Protein AF-A0A8K0E613-F1 (afdb_monomer_lite)

Radius of gyration: 18.27 Å; chains: 1; bounding box: 40×70×40 Å

Sequence (249 aa):
MKLLTDSGNPHALKAVVAANIAGAELQIQEVDRTSCSGKALFSANAACRYLLGNKDSDDFQVDEWLEWESSQLQPFLAPYLLTCVGQGKKDSALFAAVFPLLEHLDKAVKDRQYIVGVCLCLKQNSVTSADIVVWSALFPLYGDSSKLAADEWLRYSGIVDWFQNLSTQAAFKSAIATVTKGKGVSACKVQVLCKPDWFFLFHKDFCIFTDPGQFSQLSQHSVSLSCQSCHVVLVILFHSCQEPIPLFS

Foldseek 3Di:
DEKFFAFLQLLLQLQQLLLLLLVHDYHYDYDPWDDDDDDKDQFSLVNSCLSNPLVAAPDVVLVVLSCCCVVQQLLLLLVQLLACLQVVHGDVVSVVSNVVVLVVQLVQQPVALENVQARPSVRHGDHHSSLRSNLSSCQLVVQPCVSDPPVVCVVRVSCVNNSVSVCVDPSSVVSQCVRNVPVGSNRNNVVSNVDPDSVPSGGIRIMDDDDPVSCPVVPPDDDFDDDPVDPDGPPPDPDPPDDDDDDDD

InterPro domains:
  IPR010987 Glutathione S-transferase, C-terminal-like [PS50405] (55-200)
  IPR036282 Glutathione S-transferase, C-terminal domain superfamily [SSF47616] (40-176)

pLDDT: mean 77.0, std 22.83, range [23.44, 98.0]

Organism: Branchiostoma lanceolatum (NCBI:txid7740)

Secondary structure (DSSP, 8-state):
-EEEE-TT-HHHHHHHHHHHHHT---EEEE-SS----SSEE--HHHHHHHHHGGGS---HHHHHHHHHIIIIIHHHHHHHHIIIIIS----HHHHHHHHHHHHHHHHHHTT-SSSS-EETTTTEE---HHHHHHHHHHHHHHS-TTSS-HHHHHTTHHHHHHHHHHHHSHHHHHHHHHHHTT-TTHHHHHHHHT---TTSTTTSSEEEE--TTTGGGGGG-----B-TTS--B--------PPPPP---

Structure (mmCIF, N/CA/C/O backbone):
data_AF-A0A8K0E613-F1
#
_entry.id   AF-A0A8K0E613-F1
#
loop_
_atom_site.group_PDB
_atom_site.id
_atom_site.type_symbol
_atom_site.label_atom_id
_atom_site.label_alt_id
_atom_site.label_comp_id
_atom_site.label_asym_id
_atom_site.label_entity_id
_atom_site.label_seq_id
_atom_site.pdbx_PDB_ins_code
_atom_site.Cartn_x
_atom_site.Cartn_y
_atom_site.Cartn_z
_atom_site.occupancy
_atom_site.B_iso_or_equiv
_atom_site.auth_seq_id
_atom_site.auth_comp_id
_atom_site.auth_asym_id
_atom_site.auth_atom_id
_atom_site.pdbx_PDB_model_num
ATOM 1 N N . MET A 1 1 ? -4.931 -17.060 13.478 1.00 88.12 1 MET A N 1
ATOM 2 C CA . MET A 1 1 ? -5.139 -17.319 12.025 1.00 88.12 1 MET A CA 1
ATOM 3 C C . MET A 1 1 ? -3.808 -17.648 11.372 1.00 88.12 1 MET A C 1
ATOM 5 O O . MET A 1 1 ? -2.778 -17.337 11.964 1.00 88.12 1 MET A O 1
ATOM 9 N N . LYS A 1 2 ? -3.804 -18.255 10.178 1.00 90.19 2 LYS A N 1
ATOM 10 C CA . LYS A 1 2 ? -2.564 -18.592 9.459 1.00 90.19 2 LYS A CA 1
ATOM 11 C C . LYS A 1 2 ? -2.555 -17.990 8.059 1.00 90.19 2 LYS A C 1
ATOM 13 O O . LYS A 1 2 ? -3.493 -18.236 7.307 1.00 90.19 2 LYS A O 1
ATOM 18 N N . LEU A 1 3 ? -1.509 -17.239 7.726 1.00 89.81 3 LEU A N 1
ATOM 19 C CA . LEU A 1 3 ? -1.237 -16.712 6.392 1.00 89.81 3 LEU A CA 1
ATOM 20 C C . LEU A 1 3 ? -0.198 -17.597 5.704 1.00 89.81 3 LEU A C 1
ATOM 22 O O . LEU A 1 3 ? 0.928 -17.716 6.186 1.00 89.81 3 LEU A O 1
ATOM 26 N N . LEU A 1 4 ? -0.572 -18.187 4.572 1.00 89.31 4 LEU A N 1
ATOM 27 C CA . LEU A 1 4 ? 0.371 -18.784 3.637 1.00 89.31 4 LEU A CA 1
ATOM 28 C C . LEU A 1 4 ? 0.754 -17.738 2.595 1.00 89.31 4 LEU A C 1
ATOM 30 O O . LEU A 1 4 ? -0.122 -17.188 1.925 1.00 89.31 4 LEU A O 1
ATOM 34 N N . THR A 1 5 ? 2.048 -17.466 2.476 1.00 87.44 5 THR A N 1
ATOM 35 C CA . THR A 1 5 ? 2.586 -16.523 1.494 1.00 87.44 5 THR A CA 1
ATOM 36 C C . THR A 1 5 ? 3.981 -16.941 1.078 1.00 87.44 5 THR A C 1
ATOM 38 O O . THR A 1 5 ? 4.699 -17.585 1.829 1.00 87.44 5 THR A O 1
ATOM 41 N N . ASP A 1 6 ? 4.405 -16.544 -0.101 1.00 84.06 6 ASP A N 1
ATOM 42 C CA . ASP A 1 6 ? 5.799 -16.580 -0.509 1.00 84.06 6 ASP A CA 1
ATOM 43 C C . ASP A 1 6 ? 6.598 -15.412 0.106 1.00 84.06 6 ASP A C 1
ATOM 45 O O . ASP A 1 6 ? 6.062 -14.350 0.448 1.00 84.06 6 ASP A O 1
ATOM 49 N N . SER A 1 7 ? 7.908 -15.619 0.279 1.00 84.19 7 SER A N 1
ATOM 50 C CA . SER A 1 7 ? 8.809 -14.616 0.861 1.00 84.19 7 SER A CA 1
ATOM 51 C C . SER A 1 7 ? 8.832 -13.347 0.004 1.00 84.19 7 SER A C 1
ATOM 53 O O . SER A 1 7 ? 9.072 -13.411 -1.204 1.00 84.19 7 SER A O 1
ATOM 55 N N . GLY A 1 8 ? 8.677 -12.181 0.639 1.00 82.94 8 GLY A N 1
ATOM 56 C CA . GLY A 1 8 ? 8.766 -10.874 -0.022 1.00 82.94 8 GLY A CA 1
ATOM 57 C C . GLY A 1 8 ? 7.525 -10.453 -0.815 1.00 82.94 8 GLY A C 1
ATOM 58 O O . GLY A 1 8 ? 7.595 -9.471 -1.555 1.00 82.94 8 GLY A O 1
ATOM 59 N N . ASN A 1 9 ? 6.402 -11.161 -0.681 1.00 87.88 9 ASN A N 1
ATOM 60 C CA . ASN A 1 9 ? 5.160 -10.828 -1.375 1.00 87.88 9 ASN A CA 1
ATOM 61 C C .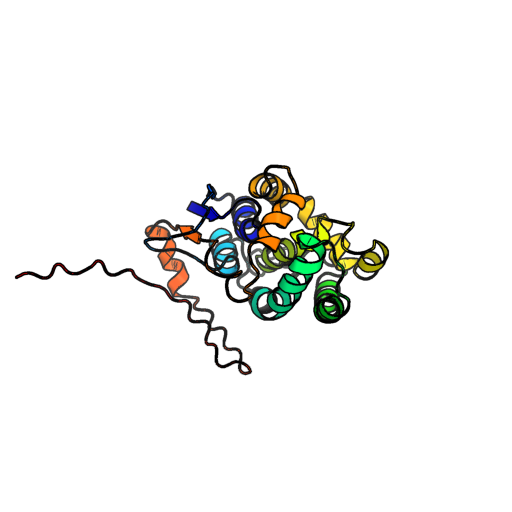 ASN A 1 9 ? 4.531 -9.538 -0.832 1.00 87.88 9 ASN A C 1
ATOM 63 O O . ASN A 1 9 ? 4.097 -9.511 0.323 1.00 87.88 9 ASN A O 1
ATOM 67 N N . PRO A 1 10 ? 4.416 -8.471 -1.640 1.00 87.50 10 PRO A N 1
ATOM 68 C CA . PRO A 1 10 ? 3.833 -7.218 -1.173 1.00 87.50 10 PRO A CA 1
ATOM 69 C C . PRO A 1 10 ? 2.345 -7.343 -0.816 1.00 87.50 10 PRO A C 1
ATOM 71 O O . PRO A 1 10 ? 1.866 -6.603 0.036 1.00 87.50 10 PRO A O 1
ATOM 74 N N . HIS A 1 11 ? 1.607 -8.310 -1.370 1.00 90.19 11 HIS A N 1
ATOM 75 C CA . HIS A 1 11 ? 0.210 -8.538 -0.990 1.00 90.19 11 HIS A CA 1
ATOM 76 C C . HIS A 1 11 ? 0.068 -9.092 0.433 1.00 90.19 11 HIS A C 1
ATOM 78 O O . HIS A 1 11 ? -0.954 -8.849 1.075 1.00 90.19 11 HIS A O 1
ATOM 84 N N . ALA A 1 12 ? 1.099 -9.753 0.972 1.00 93.56 12 ALA A N 1
ATOM 85 C CA . ALA A 1 12 ? 1.114 -10.175 2.371 1.00 93.56 12 ALA A CA 1
ATOM 86 C C . ALA A 1 12 ? 1.073 -8.979 3.334 1.00 93.56 12 ALA A C 1
ATOM 88 O O . ALA A 1 12 ? 0.516 -9.103 4.425 1.00 93.56 12 ALA A O 1
ATOM 89 N N . LEU A 1 13 ? 1.582 -7.804 2.927 1.00 95.19 13 LEU A N 1
ATOM 90 C CA . LEU A 1 13 ? 1.491 -6.582 3.733 1.00 95.19 13 LEU A CA 1
ATOM 91 C C . LEU A 1 13 ? 0.035 -6.236 4.052 1.00 95.19 13 LEU A C 1
ATOM 93 O O . LEU A 1 13 ? -0.241 -5.851 5.183 1.00 95.19 13 LEU A O 1
ATOM 97 N N . LYS A 1 14 ? -0.901 -6.473 3.120 1.00 96.56 14 LYS A N 1
ATOM 98 C CA . LYS A 1 14 ? -2.331 -6.199 3.330 1.00 96.56 14 LYS A CA 1
ATOM 99 C C . LYS A 1 14 ? -2.854 -6.925 4.571 1.00 96.56 14 LYS A C 1
ATOM 101 O O . LYS A 1 14 ? -3.457 -6.322 5.453 1.00 96.56 14 LYS A O 1
ATOM 106 N N . ALA A 1 15 ? -2.547 -8.216 4.678 1.00 95.62 15 ALA A N 1
ATOM 107 C CA . ALA A 1 15 ? -2.949 -9.032 5.815 1.00 95.62 15 ALA A CA 1
ATOM 108 C C . ALA A 1 15 ? -2.175 -8.710 7.092 1.00 95.62 15 ALA A C 1
ATOM 110 O O . ALA A 1 15 ? -2.766 -8.584 8.159 1.00 95.62 15 ALA A O 1
ATOM 111 N N . VAL A 1 16 ? -0.851 -8.578 7.008 1.00 96.88 16 VAL A N 1
ATOM 112 C CA . VAL A 1 16 ? -0.023 -8.386 8.206 1.00 96.88 16 VAL A CA 1
ATOM 113 C C . VAL A 1 16 ? -0.280 -7.016 8.840 1.00 96.88 16 VAL A C 1
ATOM 115 O O . VAL A 1 16 ? -0.387 -6.923 10.060 1.00 96.88 16 VAL A O 1
ATOM 118 N N . VAL A 1 17 ? -0.461 -5.959 8.039 1.00 98.00 17 VAL A N 1
ATOM 119 C CA . VAL A 1 17 ? -0.853 -4.633 8.545 1.00 98.00 17 VAL A CA 1
ATOM 120 C C . VAL A 1 17 ? -2.234 -4.691 9.198 1.00 98.00 17 VAL A C 1
ATOM 122 O O . VAL A 1 17 ? -2.383 -4.227 10.329 1.00 98.00 17 VAL A O 1
ATOM 125 N N . ALA A 1 18 ? -3.220 -5.300 8.531 1.00 96.94 18 ALA A N 1
ATOM 126 C CA . ALA A 1 18 ? -4.568 -5.454 9.074 1.00 96.94 18 ALA A CA 1
ATOM 127 C C . ALA A 1 18 ? -4.569 -6.212 10.409 1.00 96.94 18 ALA A C 1
ATOM 129 O O . ALA A 1 18 ? -5.162 -5.744 11.378 1.00 96.94 18 ALA A O 1
ATOM 130 N N . ALA A 1 19 ? -3.843 -7.331 10.498 1.00 96.31 19 ALA A N 1
ATOM 131 C CA . ALA A 1 19 ? -3.703 -8.101 11.731 1.00 96.31 19 ALA A CA 1
ATOM 132 C C . ALA A 1 19 ? -3.049 -7.281 12.854 1.00 96.31 19 ALA A C 1
ATOM 134 O O . ALA A 1 19 ? -3.543 -7.288 13.982 1.00 96.31 19 ALA A O 1
ATOM 135 N N . ASN A 1 20 ? -1.999 -6.513 12.544 1.00 96.94 20 ASN A N 1
ATOM 136 C CA . ASN A 1 20 ? -1.332 -5.643 13.515 1.00 96.94 20 ASN A CA 1
ATOM 137 C C . ASN A 1 20 ? -2.272 -4.555 14.062 1.00 96.94 20 ASN A C 1
ATOM 139 O O . ASN A 1 20 ? -2.293 -4.319 15.268 1.00 96.94 20 ASN A O 1
ATOM 143 N N . ILE A 1 21 ? -3.074 -3.913 13.207 1.00 95.25 21 ILE A N 1
ATOM 144 C CA . ILE A 1 21 ? -4.085 -2.919 13.623 1.00 95.25 21 ILE A CA 1
ATOM 145 C C . ILE A 1 21 ? -5.203 -3.592 14.434 1.00 95.25 21 ILE A C 1
ATOM 147 O O . ILE A 1 21 ? -5.686 -3.072 15.449 1.00 95.25 21 ILE A O 1
ATOM 151 N N . ALA A 1 22 ? -5.602 -4.790 14.015 1.00 93.81 22 ALA A N 1
ATOM 152 C CA . ALA A 1 22 ? -6.612 -5.577 14.696 1.00 93.81 22 ALA A CA 1
ATOM 153 C C . ALA A 1 22 ? -6.148 -6.108 16.057 1.00 93.81 22 ALA A C 1
ATOM 155 O O . ALA A 1 22 ? -6.996 -6.358 16.915 1.00 93.81 22 ALA A O 1
ATOM 156 N N . GLY A 1 23 ? -4.838 -6.198 16.299 1.00 93.44 23 GLY A N 1
ATOM 157 C CA . GLY A 1 23 ? -4.289 -6.942 17.433 1.00 93.44 23 GLY A CA 1
ATOM 158 C C . GLY A 1 23 ? -4.557 -8.444 17.304 1.00 93.44 23 GLY A C 1
ATOM 159 O O . GLY A 1 23 ? -4.655 -9.140 18.310 1.00 93.44 23 GLY A O 1
ATOM 160 N N . ALA A 1 24 ? -4.741 -8.931 16.075 1.00 91.38 24 ALA A N 1
ATOM 161 C CA . ALA A 1 24 ? -5.046 -10.321 15.787 1.00 91.38 24 ALA A CA 1
ATOM 162 C C . ALA A 1 24 ? -3.757 -11.138 15.642 1.00 91.38 24 ALA A C 1
ATOM 164 O O . ALA A 1 24 ? -2.813 -10.719 14.973 1.00 91.38 24 ALA A O 1
ATOM 165 N N . GLU A 1 25 ? -3.731 -12.341 16.217 1.00 91.06 25 GLU A N 1
ATOM 166 C CA . GLU A 1 25 ? -2.603 -13.255 16.043 1.00 91.06 25 GLU A CA 1
ATOM 167 C C . GLU A 1 25 ? -2.630 -13.885 14.639 1.00 91.06 25 GLU A C 1
ATOM 169 O O . GLU A 1 25 ? -3.539 -14.655 14.282 1.00 91.06 25 GLU A O 1
ATOM 174 N N . LEU A 1 26 ? -1.614 -13.560 13.836 1.00 92.50 26 LEU A N 1
ATOM 175 C CA . LEU A 1 26 ? -1.432 -14.073 12.482 1.00 92.50 26 LEU A CA 1
ATOM 176 C C . LEU A 1 26 ? -0.099 -14.818 12.365 1.00 92.50 26 LEU A C 1
ATOM 178 O O . LEU A 1 26 ? 0.972 -14.217 12.358 1.00 92.50 26 LEU A O 1
ATOM 182 N N . GLN A 1 27 ? -0.174 -16.140 12.236 1.00 91.69 27 GLN A N 1
ATOM 183 C CA . GLN A 1 27 ? 0.987 -16.994 12.002 1.00 91.69 27 GLN A CA 1
ATOM 184 C C . GLN A 1 27 ? 1.318 -16.995 10.512 1.00 91.69 27 GLN A C 1
ATOM 186 O O . GLN A 1 27 ? 0.482 -17.377 9.694 1.00 91.69 27 GLN A O 1
ATOM 191 N N . ILE A 1 28 ? 2.529 -16.586 10.149 1.00 90.56 28 ILE A N 1
ATOM 192 C CA . ILE A 1 28 ? 2.970 -16.543 8.753 1.00 90.56 28 ILE A CA 1
ATOM 193 C C . ILE A 1 28 ? 3.771 -17.805 8.460 1.00 90.56 28 ILE A C 1
ATOM 195 O O . ILE A 1 28 ? 4.766 -18.086 9.127 1.00 90.56 28 ILE A O 1
ATOM 199 N N . GLN A 1 29 ? 3.338 -18.565 7.460 1.00 89.06 29 GLN A N 1
ATOM 200 C CA . GLN A 1 29 ? 4.082 -19.699 6.934 1.00 89.06 29 GLN A CA 1
ATOM 201 C C . GLN A 1 29 ? 4.492 -19.405 5.498 1.00 89.06 29 GLN A C 1
ATOM 203 O O . GLN A 1 29 ? 3.649 -19.164 4.634 1.00 89.06 29 GLN A O 1
ATOM 208 N N . GLU A 1 30 ? 5.796 -19.494 5.254 1.00 85.19 30 GLU A N 1
ATOM 209 C CA . GLU A 1 30 ? 6.323 -19.384 3.906 1.00 85.19 30 GLU A CA 1
ATOM 210 C C . GLU A 1 30 ? 6.123 -20.669 3.116 1.00 85.19 30 GLU A C 1
ATOM 212 O O . GLU A 1 30 ? 6.420 -21.762 3.608 1.00 85.19 30 GLU A O 1
ATOM 217 N N . VAL A 1 31 ? 5.609 -20.532 1.897 1.00 82.75 31 VAL A N 1
ATOM 218 C CA . VAL A 1 31 ? 5.393 -21.650 0.978 1.00 82.75 31 VAL A CA 1
ATOM 219 C C . VAL A 1 31 ? 5.774 -21.249 -0.446 1.00 82.75 31 VAL A C 1
ATOM 221 O O . VAL A 1 31 ? 5.518 -20.124 -0.861 1.00 82.75 31 VAL A O 1
ATOM 224 N N . ASP A 1 32 ? 6.355 -22.183 -1.205 1.00 69.06 32 ASP A N 1
ATOM 225 C CA . ASP A 1 32 ? 6.708 -21.965 -2.620 1.00 69.06 32 ASP A CA 1
ATOM 226 C C . ASP A 1 32 ? 5.487 -22.017 -3.550 1.00 69.06 32 ASP A C 1
ATOM 228 O O . ASP A 1 32 ? 5.484 -21.427 -4.627 1.00 69.06 32 ASP A O 1
ATOM 232 N N . ARG A 1 33 ? 4.449 -22.760 -3.151 1.00 64.56 33 ARG A N 1
ATOM 233 C CA . ARG A 1 33 ? 3.141 -22.815 -3.813 1.00 64.56 33 ARG A CA 1
ATOM 234 C C . ARG A 1 33 ? 2.078 -22.950 -2.743 1.00 64.56 33 ARG A C 1
ATOM 236 O O . ARG A 1 33 ? 2.148 -23.884 -1.938 1.00 64.56 33 ARG A O 1
ATOM 243 N N . THR A 1 34 ? 1.086 -22.061 -2.725 1.00 61.03 34 THR 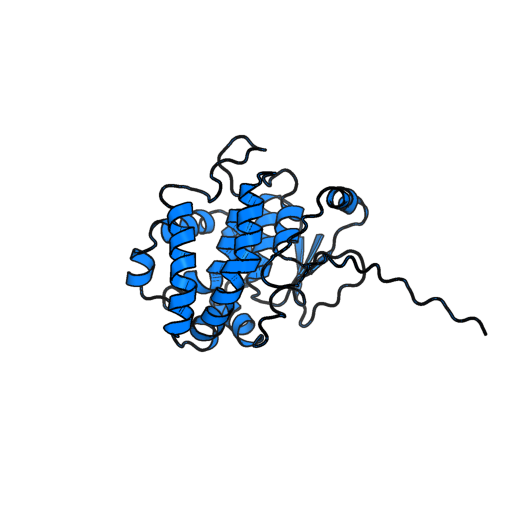A N 1
ATOM 244 C CA . THR A 1 34 ? -0.032 -22.264 -1.801 1.00 61.03 34 THR A CA 1
ATOM 245 C C . THR A 1 34 ? -0.955 -23.340 -2.372 1.00 61.03 34 THR A C 1
ATOM 247 O O . THR A 1 34 ? -1.444 -23.258 -3.497 1.00 61.03 34 THR A O 1
ATOM 250 N N . SER A 1 35 ? -1.163 -24.400 -1.598 1.00 62.16 35 SER A N 1
ATOM 251 C CA . SER A 1 35 ? -2.296 -25.300 -1.783 1.00 62.16 35 SER A CA 1
ATOM 252 C C . SER A 1 35 ? -3.084 -25.243 -0.488 1.00 62.16 35 SER A C 1
ATOM 254 O O . SER A 1 35 ? -2.547 -25.545 0.578 1.00 62.16 35 SER A O 1
ATOM 256 N N . CYS A 1 36 ? -4.315 -24.748 -0.566 1.00 57.81 36 CYS A N 1
ATOM 257 C CA . CYS A 1 36 ? -5.173 -24.609 0.598 1.00 57.81 36 CYS A CA 1
ATOM 258 C C . CYS A 1 36 ? -6.274 -25.658 0.543 1.00 57.81 36 CYS A C 1
ATOM 260 O O . CYS A 1 36 ? -7.061 -25.684 -0.399 1.00 57.81 36 CYS A O 1
ATOM 262 N N . SER A 1 37 ? -6.322 -26.524 1.554 1.00 61.72 37 SER A N 1
ATOM 263 C CA . SER A 1 37 ? -7.430 -27.444 1.795 1.00 61.72 37 SER A CA 1
ATOM 264 C C . SER A 1 37 ? -8.321 -26.883 2.908 1.00 61.72 37 SER A C 1
ATOM 266 O O . SER A 1 37 ? -7.850 -26.614 4.008 1.00 61.72 37 SER A O 1
ATOM 268 N N . GLY A 1 38 ? -9.613 -26.678 2.636 1.00 67.62 38 GLY A N 1
ATOM 269 C CA . GLY A 1 38 ? -10.585 -26.160 3.612 1.00 67.62 38 GLY A CA 1
ATOM 270 C C . GLY A 1 38 ? -11.046 -24.721 3.346 1.00 67.62 38 GLY A C 1
ATOM 271 O O . GLY A 1 38 ? -10.942 -24.220 2.228 1.00 67.62 38 GLY A O 1
ATOM 272 N N . LYS A 1 39 ? -11.607 -24.058 4.370 1.00 75.12 39 LYS A N 1
ATOM 273 C CA . LYS A 1 39 ? -12.111 -22.677 4.260 1.00 75.12 39 LYS A CA 1
ATOM 274 C C . LYS A 1 39 ? -10.950 -21.683 4.259 1.00 75.12 39 LYS A C 1
ATOM 276 O O . LYS A 1 39 ? -10.328 -21.438 5.295 1.00 75.12 39 LYS A O 1
ATOM 281 N N . ALA A 1 40 ? -10.695 -21.100 3.096 1.00 77.81 40 ALA A N 1
ATOM 282 C CA . ALA A 1 40 ? -9.592 -20.183 2.862 1.00 77.81 40 ALA A CA 1
ATOM 283 C C . ALA A 1 40 ? -10.054 -18.902 2.158 1.00 77.81 40 ALA A C 1
ATOM 285 O O . ALA A 1 40 ? -10.952 -18.933 1.315 1.00 77.81 40 ALA A O 1
ATOM 286 N N . LEU A 1 41 ? -9.406 -17.783 2.486 1.00 80.75 41 LEU A N 1
ATOM 287 C CA . LEU A 1 41 ? -9.520 -16.525 1.747 1.00 80.75 41 LEU A CA 1
ATOM 288 C C . LEU A 1 41 ? -8.316 -16.371 0.819 1.00 80.75 41 LEU A C 1
ATOM 290 O O . LEU A 1 41 ? -7.190 -16.293 1.302 1.00 80.75 41 LEU A O 1
ATOM 294 N N . PHE A 1 42 ? -8.566 -16.289 -0.489 1.00 83.44 42 PHE A N 1
ATOM 295 C CA . PHE A 1 42 ? -7.525 -16.150 -1.519 1.00 83.44 42 PHE A CA 1
ATOM 296 C C . PHE A 1 42 ? -7.316 -14.705 -1.987 1.00 83.44 42 PHE A C 1
ATOM 298 O O . PHE A 1 42 ? -6.279 -14.376 -2.552 1.00 83.44 42 PHE A O 1
ATOM 305 N N . SER A 1 43 ? -8.286 -13.823 -1.729 1.00 87.69 43 SER A N 1
ATOM 306 C CA . SER A 1 43 ? -8.155 -12.396 -2.020 1.00 87.69 43 SER A CA 1
ATOM 307 C C . SER A 1 43 ? -7.480 -11.684 -0.853 1.00 87.69 43 SER A C 1
ATOM 309 O O . SER A 1 43 ? -7.990 -11.690 0.270 1.00 87.69 43 SER A O 1
ATOM 311 N N . ALA A 1 44 ? -6.356 -11.021 -1.128 1.00 90.94 44 ALA A N 1
ATOM 312 C CA . ALA A 1 44 ? -5.650 -10.219 -0.133 1.00 90.94 44 ALA A CA 1
ATOM 313 C C . ALA A 1 44 ? -6.481 -9.018 0.361 1.00 90.94 44 ALA A C 1
ATOM 315 O O . ALA A 1 44 ? -6.367 -8.642 1.527 1.00 90.94 44 ALA A O 1
ATOM 316 N N . ASN A 1 45 ? -7.365 -8.462 -0.480 1.00 93.44 45 ASN A N 1
ATOM 317 C CA . ASN A 1 45 ? -8.285 -7.388 -0.080 1.00 93.44 45 ASN A CA 1
ATOM 318 C C . ASN A 1 45 ? -9.367 -7.929 0.865 1.00 93.44 45 ASN A C 1
ATOM 320 O O . ASN A 1 45 ? -9.599 -7.355 1.927 1.00 93.44 45 ASN A O 1
ATOM 324 N N . ALA A 1 46 ? -9.966 -9.080 0.534 1.00 90.81 46 ALA A N 1
ATOM 325 C CA . ALA A 1 46 ? -10.962 -9.720 1.396 1.00 90.81 46 ALA A CA 1
ATOM 326 C C . ALA A 1 46 ? -10.361 -10.136 2.746 1.00 90.81 46 ALA A C 1
ATOM 328 O O . ALA A 1 46 ? -10.961 -9.919 3.794 1.00 90.81 46 ALA A O 1
ATOM 329 N N . ALA A 1 47 ? -9.144 -10.682 2.732 1.00 91.25 47 ALA A N 1
ATOM 330 C CA . ALA A 1 47 ? -8.393 -10.992 3.940 1.00 91.25 47 ALA A CA 1
ATOM 331 C C . ALA A 1 47 ? -8.097 -9.750 4.792 1.00 91.25 47 ALA A C 1
ATOM 333 O O . ALA A 1 47 ? -8.231 -9.815 6.011 1.00 91.25 47 ALA A O 1
ATOM 334 N N . CYS A 1 48 ? -7.726 -8.627 4.170 1.00 94.62 48 CYS A N 1
ATOM 335 C CA . CYS A 1 48 ? -7.518 -7.356 4.863 1.00 94.62 48 CYS A CA 1
ATOM 336 C C . CYS A 1 48 ? -8.784 -6.910 5.608 1.00 94.62 48 CYS A C 1
ATOM 338 O O . CYS A 1 48 ? -8.715 -6.657 6.811 1.00 94.62 48 CYS A O 1
ATOM 340 N N . ARG A 1 49 ? -9.942 -6.871 4.928 1.00 92.12 49 ARG A N 1
ATOM 341 C CA . ARG A 1 49 ? -11.224 -6.516 5.569 1.00 92.12 49 ARG A CA 1
ATOM 342 C C . ARG A 1 49 ? -11.587 -7.486 6.686 1.00 92.12 49 ARG A C 1
ATOM 344 O O . ARG A 1 49 ? -11.914 -7.066 7.790 1.00 92.12 49 ARG A O 1
ATOM 351 N N . TYR A 1 50 ? -11.475 -8.787 6.418 1.00 91.00 50 TYR A N 1
ATOM 352 C CA . TYR A 1 50 ? -11.796 -9.825 7.394 1.00 91.00 50 TYR A CA 1
ATOM 353 C C . TYR A 1 50 ? -10.967 -9.688 8.678 1.00 91.00 50 TYR A C 1
ATOM 355 O O . TYR A 1 50 ? -11.506 -9.787 9.776 1.00 91.00 50 TYR A O 1
ATOM 363 N N . LEU A 1 51 ? -9.662 -9.428 8.549 1.00 93.06 51 LEU A N 1
ATOM 364 C CA . LEU A 1 51 ? -8.766 -9.260 9.693 1.00 93.06 51 LEU A CA 1
ATOM 365 C C . LEU A 1 51 ? -9.065 -8.001 10.505 1.00 93.06 51 LEU A C 1
ATOM 367 O O . LEU A 1 51 ? -8.952 -8.037 11.728 1.00 93.06 51 LEU A O 1
ATOM 371 N N . LEU A 1 52 ? -9.434 -6.901 9.846 1.00 91.06 52 LEU A N 1
ATOM 372 C CA . LEU A 1 52 ? -9.837 -5.678 10.536 1.00 91.06 52 LEU A CA 1
ATOM 373 C C . LEU A 1 52 ? -11.175 -5.849 11.271 1.00 91.06 52 LEU A C 1
ATOM 375 O O . LEU A 1 52 ? -11.342 -5.297 12.363 1.00 91.06 52 LEU A O 1
ATOM 379 N N . GLY A 1 53 ? -12.114 -6.614 10.708 1.00 88.00 53 GLY A N 1
ATOM 380 C CA . GLY A 1 53 ? -13.441 -6.828 11.285 1.00 88.00 53 GLY A CA 1
ATOM 381 C C . GLY A 1 53 ? -14.128 -5.497 11.603 1.00 88.00 53 GLY A C 1
ATOM 382 O O . GLY A 1 53 ? -14.151 -4.591 10.779 1.00 88.00 53 GLY A O 1
ATOM 383 N N . ASN A 1 54 ? -14.603 -5.332 12.841 1.00 82.50 54 ASN A N 1
ATOM 384 C CA . ASN A 1 54 ? -15.273 -4.103 13.300 1.00 82.50 54 ASN A CA 1
ATOM 385 C C . ASN A 1 54 ? -14.362 -2.860 13.375 1.00 82.50 54 ASN A C 1
ATOM 387 O O . ASN A 1 54 ? -14.837 -1.782 13.731 1.00 82.50 54 ASN A O 1
ATOM 391 N N . LYS A 1 55 ? -13.054 -3.005 13.130 1.00 81.25 55 LYS A N 1
ATOM 392 C CA . LYS A 1 55 ? -12.124 -1.873 13.008 1.00 81.25 55 LYS A CA 1
ATOM 393 C C . LYS A 1 55 ? -12.009 -1.363 11.573 1.00 81.25 55 LYS A C 1
ATOM 395 O O . LYS A 1 55 ? -11.349 -0.348 11.372 1.00 81.25 55 LYS A O 1
ATOM 400 N N . ASP A 1 56 ? -12.601 -2.055 10.600 1.00 83.06 56 ASP A N 1
ATOM 401 C CA . ASP A 1 56 ? -12.767 -1.516 9.253 1.00 83.06 56 ASP A CA 1
ATOM 402 C C . ASP A 1 56 ? -14.030 -0.657 9.158 1.00 83.06 56 ASP A C 1
ATOM 404 O O . ASP A 1 56 ? -14.939 -0.772 9.983 1.00 83.06 56 ASP A O 1
ATOM 408 N N . SER A 1 57 ? -14.104 0.170 8.116 1.00 78.06 57 SER A N 1
ATOM 409 C CA . SER A 1 57 ? -15.336 0.884 7.789 1.00 78.06 57 SER A CA 1
ATOM 410 C C . SER A 1 57 ? -16.271 0.022 6.960 1.00 78.06 57 SER A C 1
ATOM 412 O O . SER A 1 57 ? -15.870 -0.554 5.948 1.00 78.06 57 SER A O 1
ATOM 414 N N . ASP A 1 58 ? -17.543 0.014 7.347 1.00 77.19 58 ASP A N 1
ATOM 415 C CA . ASP A 1 58 ? -18.650 -0.339 6.460 1.00 77.19 58 ASP A CA 1
ATOM 416 C C . ASP A 1 58 ? -19.120 0.933 5.732 1.00 77.19 58 ASP A C 1
ATOM 418 O O . ASP A 1 58 ? -20.199 1.469 5.974 1.00 77.19 58 ASP A O 1
ATOM 422 N N . ASP A 1 59 ? -18.213 1.516 4.944 1.00 83.69 59 ASP A N 1
ATOM 423 C CA . ASP A 1 59 ? -18.455 2.704 4.120 1.00 83.69 59 ASP A CA 1
ATOM 424 C C . ASP A 1 59 ? -18.279 2.305 2.656 1.00 83.69 59 ASP A C 1
ATOM 426 O O . ASP A 1 59 ? -17.274 1.687 2.301 1.00 83.69 59 ASP A O 1
ATOM 430 N N . PHE A 1 60 ? -19.238 2.678 1.808 1.00 88.56 60 PHE A N 1
ATOM 431 C CA . PHE A 1 60 ? -19.198 2.381 0.377 1.00 88.56 60 PHE A CA 1
ATOM 432 C C . PHE A 1 60 ? -17.924 2.920 -0.289 1.00 88.56 60 PHE A C 1
ATOM 434 O O . PHE A 1 60 ? -17.413 2.293 -1.211 1.00 88.56 60 PHE A O 1
ATOM 441 N N . GLN A 1 61 ? -17.363 4.029 0.207 1.00 90.94 61 GLN A N 1
ATOM 442 C CA . GLN A 1 61 ? -16.108 4.581 -0.301 1.00 90.94 61 GLN A CA 1
ATOM 443 C C . GLN A 1 61 ? -14.946 3.611 -0.082 1.00 90.94 61 GLN A C 1
ATOM 445 O O . GLN A 1 61 ? -14.058 3.519 -0.924 1.00 90.94 61 GLN A O 1
ATOM 450 N N . VAL A 1 62 ? -14.930 2.863 1.029 1.00 92.62 62 VAL A N 1
ATOM 451 C CA . VAL A 1 62 ? -13.909 1.827 1.244 1.00 92.62 62 VAL A CA 1
ATOM 452 C C . VAL A 1 62 ? -14.025 0.754 0.166 1.00 92.62 62 VAL A C 1
ATOM 454 O O . VAL A 1 62 ? -13.017 0.398 -0.444 1.00 92.62 62 VAL A O 1
ATOM 457 N N . ASP A 1 63 ? -15.241 0.293 -0.124 1.00 92.56 63 ASP A N 1
ATOM 458 C CA . ASP A 1 63 ? -15.478 -0.709 -1.166 1.00 92.56 63 ASP A CA 1
ATOM 459 C C . ASP A 1 63 ? -15.078 -0.212 -2.559 1.00 92.56 63 ASP A C 1
ATOM 461 O O . ASP A 1 63 ? -14.413 -0.948 -3.291 1.00 92.56 63 ASP A O 1
ATOM 465 N N . GLU A 1 64 ? -15.371 1.048 -2.890 1.00 94.94 64 GLU A N 1
ATOM 466 C CA . GLU A 1 64 ? -14.934 1.677 -4.143 1.00 94.94 64 GLU A CA 1
ATOM 467 C C . GLU A 1 64 ? -13.409 1.665 -4.287 1.00 94.94 64 GLU A C 1
ATOM 469 O O . GLU A 1 64 ? -12.895 1.351 -5.359 1.00 94.94 64 GLU A O 1
ATOM 474 N N . TRP A 1 65 ? -12.656 1.942 -3.218 1.00 96.62 65 TRP A N 1
ATOM 475 C CA . TRP A 1 65 ? -11.190 1.900 -3.264 1.00 96.62 65 TRP A CA 1
ATOM 476 C C . TRP A 1 65 ? -10.631 0.481 -3.365 1.00 96.62 65 TRP A C 1
ATOM 478 O O . TRP A 1 65 ? -9.609 0.271 -4.022 1.00 96.62 65 TRP A O 1
ATOM 488 N N . LEU A 1 66 ? -11.285 -0.507 -2.753 1.00 94.81 66 LEU A N 1
ATOM 489 C CA . LEU A 1 66 ? -10.899 -1.916 -2.874 1.00 94.81 66 LEU A CA 1
ATOM 490 C C . LEU A 1 66 ? -11.168 -2.458 -4.284 1.00 94.81 66 LEU A C 1
ATOM 492 O O . LEU A 1 66 ? -10.344 -3.202 -4.833 1.00 94.81 66 LEU A O 1
ATOM 496 N N . GLU A 1 67 ? -12.301 -2.084 -4.877 1.00 94.62 67 GLU A N 1
ATOM 497 C CA . GLU A 1 67 ? -12.620 -2.373 -6.274 1.00 94.62 67 GLU A CA 1
ATOM 498 C C . GLU A 1 67 ? -11.650 -1.651 -7.205 1.00 94.62 67 GLU A C 1
ATOM 500 O O . GLU A 1 67 ? -11.058 -2.287 -8.076 1.00 94.62 67 GLU A O 1
ATOM 505 N N . TRP A 1 68 ? -11.421 -0.354 -7.005 1.00 97.06 68 TRP A N 1
ATOM 506 C CA . TRP A 1 68 ? -10.501 0.436 -7.818 1.00 97.06 68 TRP A CA 1
ATOM 507 C C . TRP A 1 68 ? -9.074 -0.116 -7.759 1.00 97.06 68 TRP A C 1
ATOM 509 O O . TRP A 1 68 ? -8.429 -0.266 -8.795 1.00 97.06 68 TRP A O 1
ATOM 519 N N . GLU A 1 69 ? -8.575 -0.496 -6.581 1.00 96.12 69 GLU A N 1
ATOM 520 C CA . GLU A 1 69 ? -7.232 -1.069 -6.457 1.00 96.12 69 GLU A CA 1
ATOM 521 C C . GLU A 1 69 ? -7.095 -2.363 -7.266 1.00 96.12 69 GLU A C 1
ATOM 523 O O . GLU A 1 69 ? -6.111 -2.544 -7.983 1.00 96.12 69 GLU A O 1
ATOM 528 N N . SER A 1 70 ? -8.094 -3.243 -7.192 1.00 92.31 70 SER A N 1
ATOM 529 C CA . SER A 1 70 ? -8.043 -4.555 -7.841 1.00 92.31 70 SER A CA 1
ATOM 530 C C . SER A 1 70 ? -8.349 -4.519 -9.342 1.00 92.31 70 SER A C 1
ATOM 532 O O . SER A 1 70 ? -7.715 -5.246 -10.106 1.00 92.31 70 SER A O 1
ATOM 534 N N . SER A 1 71 ? -9.287 -3.675 -9.774 1.00 91.56 71 SER A N 1
ATOM 535 C CA . SER A 1 71 ? -9.782 -3.620 -11.157 1.00 91.56 71 SER A CA 1
ATOM 536 C C . SER A 1 71 ? -9.132 -2.534 -12.013 1.00 91.56 71 SER A C 1
ATOM 538 O O . SER A 1 71 ? -9.119 -2.667 -13.235 1.00 91.56 71 SER A O 1
ATOM 540 N N . GLN A 1 72 ? -8.579 -1.484 -11.396 1.00 94.06 72 GLN A N 1
ATOM 541 C CA . GLN A 1 72 ? -7.947 -0.366 -12.097 1.00 94.06 72 GLN A CA 1
ATOM 542 C C . GLN A 1 72 ? -6.459 -0.287 -11.772 1.00 94.06 72 GLN A C 1
ATOM 544 O O . GLN A 1 72 ? -5.644 -0.397 -12.678 1.00 94.06 72 GLN A O 1
ATOM 549 N N . LEU A 1 73 ? -6.056 -0.147 -10.505 1.00 94.75 73 LEU A N 1
ATOM 550 C CA . LEU A 1 73 ? -4.642 0.083 -10.181 1.00 94.75 73 LEU A CA 1
ATOM 551 C C . LEU A 1 73 ? -3.751 -1.104 -10.560 1.00 94.75 73 LEU A C 1
ATOM 553 O O . LEU A 1 73 ? -2.797 -0.946 -11.322 1.00 94.75 73 LEU A O 1
ATOM 557 N N . GLN A 1 74 ? -4.041 -2.290 -10.028 1.00 91.12 74 GLN A N 1
ATOM 558 C CA . GLN A 1 74 ? -3.189 -3.471 -10.181 1.00 91.12 74 GLN A CA 1
ATOM 559 C C . GLN A 1 74 ? -2.948 -3.891 -11.644 1.00 91.12 74 GLN A C 1
ATOM 561 O O . GLN A 1 74 ? -1.788 -4.154 -11.974 1.00 91.12 74 GLN A O 1
ATOM 566 N N . PRO A 1 75 ? -3.953 -3.901 -12.547 1.00 91.44 75 PRO A N 1
ATOM 567 C CA . PRO A 1 75 ? -3.743 -4.247 -13.956 1.00 91.44 75 PRO A CA 1
ATOM 568 C C . PRO A 1 75 ? -2.695 -3.402 -14.687 1.00 91.44 75 PRO A C 1
ATOM 570 O O . PRO A 1 75 ? -2.039 -3.919 -15.587 1.00 91.44 75 PRO A O 1
ATOM 573 N N . PHE A 1 76 ? -2.506 -2.135 -14.304 1.00 92.38 76 PHE A N 1
ATOM 574 C CA . PHE A 1 76 ? -1.488 -1.258 -14.902 1.00 92.38 76 PHE A CA 1
ATOM 575 C C . PHE A 1 76 ? -0.214 -1.168 -14.055 1.00 92.38 76 PHE A C 1
ATOM 577 O O . PHE A 1 76 ? 0.893 -1.090 -14.593 1.00 92.38 76 PHE A O 1
ATOM 584 N N . LEU A 1 77 ? -0.348 -1.231 -12.729 1.00 91.81 77 LEU A N 1
ATOM 585 C CA . LEU A 1 77 ? 0.772 -1.140 -11.799 1.00 91.81 77 LEU A CA 1
ATOM 586 C C . LEU A 1 77 ? 1.663 -2.382 -11.848 1.00 91.81 77 LEU A C 1
ATOM 588 O O . LEU A 1 77 ? 2.883 -2.241 -11.908 1.00 91.81 77 LEU A O 1
ATOM 592 N N . ALA A 1 78 ? 1.090 -3.587 -11.853 1.00 90.12 78 ALA A N 1
ATOM 593 C CA . ALA A 1 78 ? 1.869 -4.821 -11.898 1.00 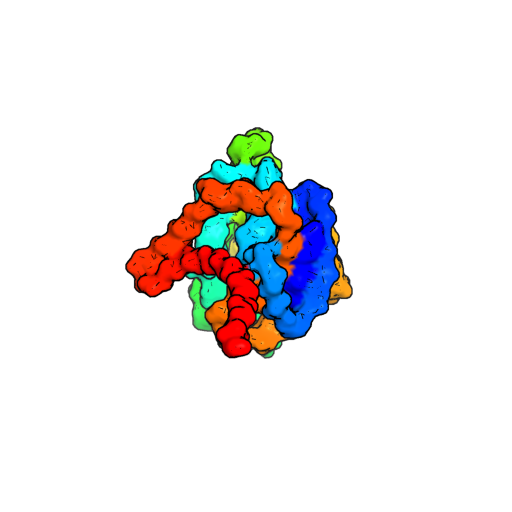90.12 78 ALA A CA 1
ATOM 594 C C . ALA A 1 78 ? 2.807 -4.882 -13.122 1.00 90.12 78 ALA A C 1
ATOM 596 O O . ALA A 1 78 ? 3.989 -5.199 -12.936 1.00 90.12 78 ALA A O 1
ATOM 597 N N . PRO A 1 79 ? 2.366 -4.512 -14.346 1.00 89.38 79 PRO A N 1
ATOM 598 C CA . PRO A 1 79 ? 3.273 -4.449 -15.487 1.00 89.38 79 PRO A CA 1
ATOM 599 C C . PRO A 1 79 ? 4.415 -3.495 -15.334 1.00 89.38 79 PRO A C 1
ATOM 601 O O . PRO A 1 79 ? 5.571 -3.824 -15.623 1.00 89.38 79 PRO A O 1
ATOM 604 N N . TYR A 1 80 ? 4.085 -2.317 -14.839 1.00 90.62 80 TYR A N 1
ATOM 605 C CA . TYR A 1 80 ? 5.079 -1.307 -14.623 1.00 90.62 80 TYR A CA 1
ATOM 606 C C . TYR A 1 80 ? 6.112 -1.773 -13.589 1.00 90.62 80 TYR A C 1
ATOM 608 O O . TYR A 1 80 ? 7.310 -1.700 -13.861 1.00 90.62 80 TYR A O 1
ATOM 616 N N . LEU A 1 81 ? 5.674 -2.373 -12.476 1.00 89.62 81 LEU A N 1
ATOM 617 C CA . LEU A 1 81 ? 6.544 -2.955 -11.449 1.00 89.62 81 LEU A CA 1
ATOM 618 C C . LEU A 1 81 ? 7.479 -4.030 -12.012 1.00 89.62 81 LEU A C 1
ATOM 620 O O . LEU A 1 81 ? 8.678 -4.004 -11.715 1.00 89.62 81 LEU A O 1
ATOM 624 N N . LEU A 1 82 ? 6.971 -4.941 -12.851 1.00 88.69 82 LEU A N 1
ATOM 625 C CA . LEU A 1 82 ? 7.786 -5.963 -13.517 1.00 88.69 82 LEU A CA 1
ATOM 626 C C . LEU A 1 82 ? 8.958 -5.331 -14.269 1.00 88.69 82 LEU A C 1
ATOM 628 O O . LEU A 1 82 ? 10.106 -5.760 -14.112 1.00 88.69 82 LEU A O 1
ATOM 632 N N . THR A 1 83 ? 8.692 -4.275 -15.034 1.00 87.50 83 THR A N 1
ATOM 633 C CA . THR A 1 83 ? 9.741 -3.569 -15.777 1.00 87.50 83 THR A CA 1
ATOM 634 C C . THR A 1 83 ? 10.668 -2.762 -14.864 1.00 87.50 83 THR A C 1
ATOM 636 O O . THR A 1 83 ? 11.888 -2.951 -14.904 1.00 87.50 83 THR A O 1
ATOM 639 N N . CYS A 1 84 ? 10.135 -1.912 -13.984 1.00 86.81 84 CYS A N 1
ATOM 640 C CA . CYS A 1 84 ? 10.933 -0.920 -13.267 1.00 86.81 84 CYS A CA 1
ATOM 641 C C . CYS A 1 84 ? 11.638 -1.512 -12.038 1.00 86.81 84 CYS A C 1
ATOM 643 O O . CYS A 1 84 ? 12.852 -1.339 -11.862 1.00 86.81 84 CYS A O 1
ATOM 645 N N . VAL A 1 85 ? 10.924 -2.280 -11.216 1.00 85.12 85 VAL A N 1
ATOM 646 C CA . VAL A 1 85 ? 11.467 -2.926 -10.014 1.00 85.12 85 VAL A CA 1
ATOM 647 C C . VAL A 1 85 ? 12.174 -4.220 -10.389 1.00 85.12 85 VAL A C 1
ATOM 649 O O . VAL A 1 85 ? 13.338 -4.410 -10.024 1.00 85.12 85 VAL A O 1
ATOM 652 N N . GLY A 1 86 ? 11.497 -5.083 -11.151 1.00 84.94 86 GLY A N 1
ATOM 653 C CA . GLY A 1 86 ? 12.017 -6.392 -11.532 1.00 84.94 86 GLY A CA 1
ATOM 654 C C . GLY A 1 86 ? 13.229 -6.284 -12.454 1.00 84.94 86 GLY A C 1
ATOM 655 O O . GLY A 1 86 ? 14.342 -6.669 -12.083 1.00 84.94 86 GLY A O 1
ATOM 656 N N . GLN A 1 87 ? 13.023 -5.736 -13.651 1.00 85.19 87 GLN A N 1
ATOM 657 C CA . GLN A 1 87 ? 14.049 -5.674 -14.699 1.00 85.19 87 GLN A CA 1
ATOM 658 C C . GLN A 1 87 ? 14.977 -4.456 -14.582 1.00 85.19 87 GLN A C 1
ATOM 660 O O . GLN A 1 87 ? 16.013 -4.417 -15.243 1.00 85.19 87 GLN A O 1
ATOM 665 N N . GLY A 1 88 ? 14.634 -3.466 -13.751 1.00 84.69 88 GLY A N 1
ATOM 666 C CA . GLY A 1 88 ? 15.417 -2.235 -13.620 1.00 84.69 88 GLY A CA 1
ATOM 667 C C . GLY A 1 88 ? 15.284 -1.282 -14.810 1.00 84.69 88 GLY A C 1
ATOM 668 O O . GLY A 1 88 ? 16.131 -0.409 -14.972 1.00 84.69 88 GLY A O 1
ATOM 669 N N . LYS A 1 89 ? 14.257 -1.450 -15.650 1.00 85.75 89 LYS A N 1
ATOM 670 C CA . LYS A 1 89 ? 14.021 -0.650 -16.856 1.00 85.75 89 LYS A CA 1
ATOM 671 C C . LYS A 1 89 ? 12.780 0.213 -16.674 1.00 85.75 89 LYS A C 1
ATOM 673 O O . LYS A 1 89 ? 11.722 -0.297 -16.324 1.00 85.75 89 LYS A O 1
ATOM 678 N N . LYS A 1 90 ? 12.894 1.513 -16.941 1.00 84.00 90 LYS A N 1
ATOM 679 C CA . LYS A 1 90 ? 11.719 2.384 -17.023 1.00 84.00 90 LYS A CA 1
ATOM 680 C C . LYS A 1 90 ? 11.046 2.182 -18.380 1.00 84.00 90 LYS A C 1
ATOM 682 O O . LYS A 1 90 ? 11.688 2.373 -19.409 1.00 84.00 90 LYS A O 1
ATOM 687 N N . ASP A 1 91 ? 9.770 1.817 -18.367 1.00 88.69 91 ASP A N 1
ATOM 688 C CA . ASP A 1 91 ? 8.923 1.773 -19.557 1.00 88.69 91 ASP A CA 1
ATOM 689 C C . ASP A 1 91 ? 7.979 2.981 -19.539 1.00 88.69 91 ASP A C 1
ATOM 691 O O . ASP A 1 91 ? 7.092 3.083 -18.689 1.00 88.69 91 ASP A O 1
ATOM 695 N N . SER A 1 92 ? 8.201 3.926 -20.453 1.00 89.50 92 SER A N 1
ATOM 696 C CA . SER A 1 92 ? 7.420 5.163 -20.524 1.00 89.50 92 SER A CA 1
ATOM 697 C C . SER A 1 92 ? 5.963 4.933 -20.931 1.00 89.50 92 SER A C 1
ATOM 699 O O . SER A 1 92 ? 5.107 5.710 -20.517 1.00 89.50 92 SER A O 1
ATOM 701 N N . ALA A 1 93 ? 5.661 3.889 -21.711 1.00 91.44 93 ALA A N 1
ATOM 702 C CA . ALA A 1 93 ? 4.296 3.586 -22.134 1.00 91.44 93 ALA A CA 1
ATOM 703 C C . ALA A 1 93 ? 3.488 2.986 -20.976 1.00 91.44 93 ALA A C 1
ATOM 705 O O . ALA A 1 93 ? 2.370 3.428 -20.711 1.00 91.44 93 ALA A O 1
ATOM 706 N N . LEU A 1 94 ? 4.079 2.048 -20.229 1.00 90.94 94 LEU A N 1
ATOM 707 C CA . LEU A 1 94 ? 3.466 1.515 -19.007 1.00 90.94 94 LEU A CA 1
ATOM 708 C C . LEU A 1 94 ? 3.331 2.599 -17.934 1.00 90.94 94 LEU A C 1
ATOM 710 O O . LEU A 1 94 ? 2.290 2.698 -17.286 1.00 90.94 94 LEU A O 1
ATOM 714 N N . PHE A 1 95 ? 4.340 3.461 -17.783 1.00 90.56 95 PHE A N 1
ATOM 715 C CA . PHE A 1 95 ? 4.248 4.585 -16.855 1.00 90.56 95 PHE A CA 1
ATOM 716 C C . PHE A 1 95 ? 3.133 5.562 -17.239 1.00 90.56 95 PHE A C 1
ATOM 718 O O . PHE A 1 95 ? 2.396 5.999 -16.363 1.00 90.56 95 PHE A O 1
ATOM 725 N N . ALA A 1 96 ? 2.950 5.863 -18.529 1.00 91.56 96 ALA A N 1
ATOM 726 C CA . ALA A 1 96 ? 1.862 6.724 -18.994 1.00 91.56 96 ALA A CA 1
ATOM 727 C C . ALA A 1 96 ? 0.466 6.162 -18.661 1.00 91.56 96 ALA A C 1
ATOM 729 O O . ALA A 1 96 ? -0.460 6.942 -18.458 1.00 91.56 96 ALA A O 1
ATOM 730 N N . ALA A 1 97 ? 0.317 4.836 -18.554 1.00 93.12 97 ALA A N 1
ATOM 731 C CA . ALA A 1 97 ? -0.924 4.196 -18.109 1.00 93.12 97 ALA A CA 1
ATOM 732 C C . ALA A 1 97 ? -1.117 4.252 -16.580 1.00 93.12 97 ALA A C 1
ATOM 734 O O . ALA A 1 97 ? -2.239 4.407 -16.104 1.00 93.12 97 ALA A O 1
ATOM 735 N N . VAL A 1 98 ? -0.031 4.174 -15.803 1.00 92.75 98 VAL A N 1
ATOM 736 C CA . VAL A 1 98 ? -0.059 4.299 -14.331 1.00 92.75 98 VAL A CA 1
ATOM 737 C C . VAL A 1 98 ? -0.231 5.756 -13.882 1.00 92.75 98 VAL A C 1
ATOM 739 O O . VAL A 1 98 ? -0.868 6.026 -12.866 1.00 92.75 98 VAL A O 1
ATOM 742 N N . PHE A 1 99 ? 0.294 6.704 -14.654 1.00 91.69 99 PHE A N 1
ATOM 743 C CA . PHE A 1 99 ? 0.271 8.141 -14.388 1.00 91.69 99 PHE A CA 1
ATOM 744 C C . PHE A 1 99 ? -1.111 8.692 -13.967 1.00 91.69 99 PHE A C 1
ATOM 746 O O . PHE A 1 99 ? -1.206 9.249 -12.872 1.00 91.69 99 PHE A O 1
ATOM 753 N N . PRO A 1 100 ? -2.204 8.516 -14.740 1.00 95.00 100 PRO A N 1
ATOM 754 C CA . PRO A 1 100 ? -3.517 9.040 -14.350 1.00 95.00 100 PRO A CA 1
ATOM 755 C C . PRO A 1 100 ? -4.079 8.389 -13.075 1.00 95.00 100 PRO A C 1
ATOM 757 O O . PRO A 1 100 ? -4.863 9.014 -12.362 1.00 95.00 100 PRO A O 1
ATOM 760 N N . LEU A 1 101 ? -3.672 7.155 -12.756 1.00 96.81 101 LEU A N 1
ATOM 761 C CA . LEU A 1 101 ? -4.088 6.451 -11.538 1.00 96.81 101 LEU A CA 1
ATOM 762 C C . LEU A 1 101 ? -3.395 7.037 -10.303 1.00 96.81 101 LEU A C 1
ATOM 764 O O . LEU A 1 101 ? -4.031 7.203 -9.263 1.00 96.81 101 LEU A O 1
ATOM 768 N N . LEU A 1 102 ? -2.116 7.407 -10.433 1.00 95.31 102 LEU A N 1
ATOM 769 C CA . LEU A 1 102 ? -1.394 8.142 -9.393 1.00 95.31 102 LEU A CA 1
ATOM 770 C C . LEU A 1 102 ? -1.957 9.555 -9.215 1.00 95.31 102 LEU A C 1
ATOM 772 O O . LEU A 1 102 ? -2.121 9.988 -8.083 1.00 95.31 102 LEU A O 1
ATOM 776 N N . GLU A 1 103 ? -2.338 10.260 -10.286 1.00 96.00 103 GLU A N 1
ATOM 777 C CA . GLU A 1 103 ? -3.027 11.553 -10.141 1.00 96.00 103 GLU A CA 1
ATOM 778 C C . GLU A 1 103 ? -4.376 11.428 -9.421 1.00 96.00 103 GLU A C 1
ATOM 780 O O . GLU A 1 103 ? -4.737 12.301 -8.629 1.00 96.00 103 GLU A O 1
ATOM 785 N N . HIS A 1 104 ? -5.142 10.372 -9.710 1.00 97.25 104 HIS A N 1
ATOM 786 C CA . HIS A 1 104 ? -6.410 10.113 -9.033 1.00 97.25 104 HIS A CA 1
ATOM 787 C C . HIS A 1 104 ? -6.201 9.877 -7.534 1.00 97.25 104 HIS A C 1
ATOM 789 O O . HIS A 1 104 ? -6.863 10.519 -6.717 1.00 97.25 104 HIS A O 1
ATOM 795 N N . LEU A 1 105 ? -5.243 9.016 -7.178 1.00 97.44 105 LEU A N 1
ATOM 796 C CA . LEU A 1 105 ? -4.900 8.760 -5.785 1.00 97.44 105 LEU A CA 1
ATOM 797 C C . LEU A 1 105 ? -4.371 10.016 -5.089 1.00 97.44 105 LEU A C 1
ATOM 799 O O . LEU A 1 105 ? -4.833 10.324 -3.997 1.00 97.44 105 LEU A O 1
ATOM 803 N N . ASP A 1 106 ? -3.457 10.763 -5.715 1.00 96.56 106 ASP A N 1
ATOM 804 C CA . ASP A 1 106 ? -2.893 11.983 -5.129 1.00 96.56 106 ASP A CA 1
ATOM 805 C C . ASP A 1 106 ? -3.989 12.981 -4.779 1.00 96.56 106 ASP A C 1
ATOM 807 O O . ASP A 1 106 ? -4.049 13.440 -3.645 1.00 96.56 106 ASP A O 1
ATOM 811 N N . LYS A 1 107 ? -4.934 13.229 -5.692 1.00 95.75 107 LYS A N 1
ATOM 812 C CA . LYS A 1 107 ? -6.098 14.087 -5.418 1.00 95.75 107 LYS A CA 1
ATOM 813 C C . LYS A 1 107 ? -6.945 13.581 -4.251 1.00 95.75 107 LYS A C 1
ATOM 815 O O . LYS A 1 107 ? -7.501 14.400 -3.524 1.00 95.75 107 LYS A O 1
ATOM 820 N N . ALA A 1 108 ? -7.065 12.266 -4.082 1.00 95.38 108 ALA A N 1
ATOM 821 C CA . ALA A 1 108 ? -7.851 11.675 -3.006 1.00 95.38 108 ALA A CA 1
ATOM 822 C C . ALA A 1 108 ? -7.190 11.822 -1.630 1.00 95.38 108 ALA A C 1
ATOM 824 O O . ALA A 1 108 ? -7.900 12.013 -0.644 1.00 95.38 108 ALA A O 1
ATOM 825 N N . VAL A 1 109 ? -5.857 11.755 -1.557 1.00 95.88 109 VAL A N 1
ATOM 826 C CA . VAL A 1 109 ? -5.108 11.836 -0.289 1.00 95.88 109 VAL A CA 1
ATOM 827 C C . VAL A 1 109 ? -4.512 13.214 -0.011 1.00 95.88 109 VAL A C 1
ATOM 829 O O . VAL A 1 109 ? -4.035 13.465 1.093 1.00 95.88 109 VAL A O 1
ATOM 832 N N . LYS A 1 110 ? -4.538 14.127 -0.983 1.00 93.88 110 LYS A N 1
ATOM 833 C CA . LYS A 1 110 ? -4.010 15.481 -0.822 1.00 93.88 110 LYS A CA 1
ATOM 834 C C . LYS A 1 110 ? -4.719 16.206 0.313 1.00 93.88 110 LYS A C 1
ATOM 836 O O . LYS A 1 110 ? -5.946 16.243 0.371 1.00 93.88 110 LYS A O 1
ATOM 841 N N . ASP A 1 111 ? -3.917 16.761 1.217 1.00 89.25 111 ASP A N 1
ATOM 842 C CA . ASP A 1 111 ? -4.368 17.442 2.433 1.00 89.25 111 ASP A CA 1
ATOM 843 C C . ASP A 1 111 ? -5.210 16.549 3.373 1.00 89.25 111 ASP A C 1
ATOM 845 O O . ASP A 1 111 ? -5.929 17.045 4.245 1.00 89.25 111 ASP A O 1
ATOM 849 N N . ARG A 1 112 ? -5.115 15.217 3.231 1.00 90.19 112 ARG A N 1
ATOM 850 C CA . ARG A 1 112 ? -5.789 14.228 4.083 1.00 90.19 112 ARG A CA 1
ATOM 851 C C . ARG A 1 112 ? -4.789 13.264 4.703 1.00 90.19 112 ARG A C 1
ATOM 853 O O . ARG A 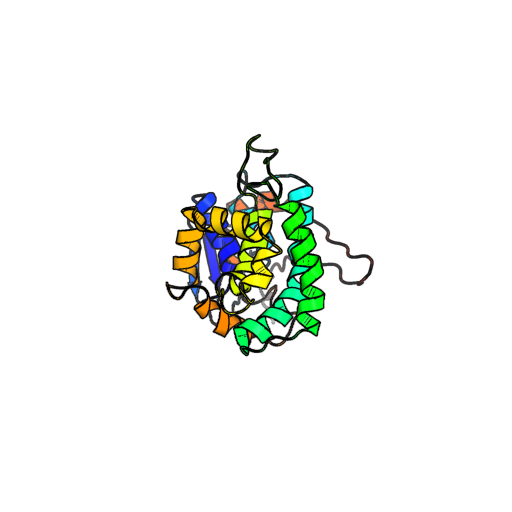1 112 ? -3.787 12.889 4.109 1.00 90.19 112 ARG A O 1
ATOM 860 N N . GL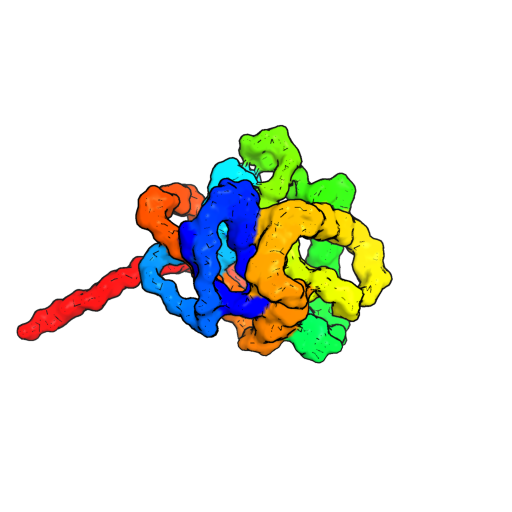N A 1 113 ? -5.100 12.808 5.914 1.00 91.38 113 GLN A N 1
ATOM 861 C CA . GLN A 1 113 ? -4.279 11.806 6.594 1.00 91.38 113 GLN A CA 1
ATOM 862 C C . GLN A 1 113 ? -4.519 10.383 6.057 1.00 91.38 113 GLN A C 1
ATOM 864 O O . GLN A 1 113 ? -3.600 9.565 6.081 1.00 91.38 113 GLN A O 1
ATOM 869 N N . TYR A 1 114 ? -5.745 10.108 5.594 1.00 94.62 114 TYR A N 1
ATOM 870 C CA . TYR A 1 114 ? -6.242 8.809 5.129 1.00 94.62 114 TYR A CA 1
ATOM 871 C C . TYR A 1 114 ? -7.159 9.002 3.915 1.00 94.62 114 TYR A C 1
ATOM 873 O O . TYR A 1 114 ? -7.740 10.079 3.760 1.00 94.62 114 TYR A O 1
ATOM 881 N N . ILE A 1 115 ? -7.332 7.962 3.097 1.00 94.44 115 ILE A N 1
ATOM 882 C CA . ILE A 1 115 ? -8.116 7.999 1.849 1.00 94.44 115 ILE A CA 1
ATOM 883 C C . ILE A 1 115 ? -9.579 8.398 2.110 1.00 94.44 115 ILE A C 1
ATOM 885 O O . ILE A 1 115 ? -10.066 9.397 1.577 1.00 94.44 115 ILE A O 1
ATOM 889 N N . VAL A 1 116 ? -10.273 7.645 2.968 1.00 89.69 116 VAL A N 1
ATOM 890 C CA . VAL A 1 116 ? -11.681 7.915 3.328 1.00 89.69 116 VAL A CA 1
ATOM 891 C C . VAL A 1 116 ? -11.781 8.983 4.426 1.00 89.69 116 VAL A C 1
ATOM 893 O O . VAL A 1 116 ? -12.799 9.654 4.582 1.00 89.69 116 VAL A O 1
ATOM 896 N N . GLY A 1 117 ? -10.689 9.224 5.156 1.00 71.50 117 GLY A N 1
ATOM 897 C CA . GLY A 1 117 ? -10.616 10.250 6.190 1.00 71.50 117 GLY A CA 1
ATOM 898 C C . GLY A 1 117 ? -11.261 9.786 7.488 1.00 71.50 117 GLY A C 1
ATOM 899 O O . GLY A 1 117 ? -10.524 9.530 8.430 1.00 71.50 117 GLY A O 1
ATOM 900 N N . VAL A 1 118 ? -12.589 9.629 7.525 1.00 73.81 118 VAL A N 1
ATOM 901 C CA . VAL A 1 118 ? -13.387 9.293 8.722 1.00 73.81 118 VAL A CA 1
ATOM 902 C C . VAL A 1 118 ? -13.986 7.891 8.589 1.00 73.81 118 VAL A C 1
ATOM 904 O O . VAL A 1 118 ? -14.773 7.663 7.676 1.00 73.81 118 VAL A O 1
ATOM 907 N N . CYS A 1 119 ? -13.708 6.968 9.523 1.00 66.12 119 CYS A N 1
ATOM 908 C CA . CYS A 1 119 ? -14.506 5.736 9.583 1.00 66.12 119 CYS A CA 1
ATOM 909 C C . CYS A 1 119 ? -15.897 6.066 10.112 1.00 66.12 119 CYS A C 1
ATOM 911 O O . CYS A 1 119 ? -16.016 6.535 11.247 1.00 66.12 119 CYS A O 1
ATOM 913 N N . LEU A 1 120 ? -16.954 5.744 9.366 1.00 68.94 120 LEU A N 1
ATOM 914 C CA . LEU A 1 120 ? -18.333 5.885 9.855 1.00 68.94 120 LEU A CA 1
ATOM 915 C C . LEU A 1 120 ? -18.577 5.040 11.114 1.00 68.94 120 LEU A C 1
ATOM 917 O O . LEU A 1 120 ? -19.294 5.458 12.025 1.00 68.94 120 LEU A O 1
ATOM 921 N N . CYS A 1 121 ? -17.911 3.887 11.185 1.00 64.62 121 CYS A N 1
ATOM 922 C CA . CYS A 1 121 ? -17.955 2.952 12.299 1.00 64.62 121 CYS A CA 1
ATOM 923 C C . CYS A 1 121 ? -17.387 3.537 13.606 1.00 64.62 121 CYS A C 1
ATOM 925 O O . CYS A 1 121 ? -18.026 3.472 14.656 1.00 64.62 121 CYS A O 1
ATOM 927 N N . LEU A 1 122 ? -16.194 4.140 13.535 1.00 69.44 122 LEU A N 1
ATOM 928 C CA . LEU A 1 122 ? -15.467 4.680 14.689 1.00 69.44 122 LEU A CA 1
ATOM 929 C C . LEU A 1 122 ? -15.766 6.167 14.923 1.00 69.44 122 LEU A C 1
ATOM 931 O O . LEU A 1 122 ? -15.399 6.703 15.965 1.00 69.44 122 LEU A O 1
ATOM 935 N N . LYS A 1 123 ? -16.427 6.840 13.971 1.00 77.81 123 LYS A N 1
ATOM 936 C CA . LYS A 1 123 ? -16.732 8.282 13.972 1.00 77.81 123 LYS A CA 1
ATOM 937 C C . LYS A 1 123 ? -15.503 9.167 14.209 1.00 77.81 123 LYS A C 1
ATOM 939 O O . LYS A 1 123 ? -15.603 10.243 14.794 1.00 77.81 123 LYS A O 1
ATOM 944 N N . GLN A 1 124 ? -14.343 8.711 13.754 1.00 81.38 124 GLN A N 1
ATOM 945 C CA . GLN A 1 124 ? -13.072 9.419 13.866 1.00 81.38 124 GLN A CA 1
ATOM 946 C C . GLN A 1 124 ? -12.185 9.107 12.666 1.00 81.38 124 GLN A C 1
ATOM 948 O O . GLN A 1 124 ? -12.433 8.144 11.935 1.00 81.38 124 GLN A O 1
ATOM 953 N N . ASN A 1 125 ? -11.117 9.890 12.505 1.00 84.69 125 ASN A N 1
ATOM 954 C CA . ASN A 1 125 ? -10.106 9.571 11.514 1.00 84.69 125 ASN A CA 1
ATOM 955 C C . ASN A 1 125 ? -9.363 8.290 11.893 1.00 84.69 125 ASN A C 1
ATOM 957 O O . ASN A 1 125 ? -8.801 8.182 12.987 1.00 84.69 125 ASN A O 1
ATOM 961 N N . SER A 1 126 ? -9.343 7.327 10.979 1.00 89.19 126 SER A N 1
ATOM 962 C CA . SER A 1 126 ? -8.645 6.062 11.169 1.00 89.19 126 SER A CA 1
ATOM 963 C C . SER A 1 126 ? -8.201 5.476 9.839 1.00 89.19 126 SER A C 1
ATOM 965 O O . SER A 1 126 ? -8.826 5.703 8.808 1.00 89.19 126 SER A O 1
ATOM 967 N N . VAL A 1 127 ? -7.148 4.664 9.903 1.00 94.31 127 VAL A N 1
ATOM 968 C CA . VAL A 1 127 ? -6.744 3.788 8.802 1.00 94.31 127 VAL A CA 1
ATOM 969 C C . VAL A 1 127 ? -7.881 2.811 8.512 1.00 94.31 127 VAL A C 1
ATOM 971 O O . VAL A 1 127 ? -8.391 2.173 9.434 1.00 94.31 127 VAL A O 1
ATOM 974 N N . THR A 1 128 ? -8.253 2.683 7.244 1.00 95.00 128 THR A N 1
ATOM 975 C CA . THR A 1 128 ? -9.239 1.702 6.762 1.00 95.00 128 THR A CA 1
ATOM 976 C C . THR A 1 128 ? -8.570 0.660 5.871 1.00 95.00 128 THR A C 1
ATOM 978 O O . THR A 1 128 ? -7.392 0.794 5.518 1.00 95.00 128 THR A O 1
ATOM 981 N N . SER A 1 129 ? -9.300 -0.380 5.464 1.00 95.69 129 SER A N 1
ATOM 982 C CA . SER A 1 129 ? -8.782 -1.319 4.465 1.00 95.69 129 SER A CA 1
ATOM 983 C C . SER A 1 129 ? -8.392 -0.623 3.157 1.00 95.69 129 SER A C 1
ATOM 985 O O . SER A 1 129 ? -7.400 -1.037 2.564 1.00 95.69 129 SER A O 1
ATOM 987 N N . ALA A 1 130 ? -9.061 0.467 2.754 1.00 96.38 130 ALA A N 1
ATOM 988 C CA . ALA A 1 130 ? -8.696 1.257 1.573 1.00 96.38 130 ALA A CA 1
ATOM 989 C C . ALA A 1 130 ? -7.247 1.765 1.641 1.00 96.38 130 ALA A C 1
ATOM 991 O O . ALA A 1 130 ? -6.468 1.562 0.706 1.00 96.38 130 ALA A O 1
ATOM 992 N N . ASP A 1 131 ? -6.852 2.348 2.777 1.00 97.62 131 ASP A N 1
ATOM 993 C CA . ASP A 1 131 ? -5.481 2.813 2.993 1.00 97.62 131 ASP A CA 1
ATOM 994 C C . ASP A 1 131 ? -4.484 1.656 2.888 1.00 97.62 131 ASP A C 1
ATOM 996 O O . ASP A 1 131 ? -3.480 1.749 2.186 1.00 97.62 131 ASP A O 1
ATOM 1000 N N . ILE A 1 132 ? -4.778 0.539 3.559 1.00 97.81 132 ILE A N 1
ATOM 1001 C CA . ILE A 1 132 ? -3.882 -0.618 3.636 1.00 97.81 132 ILE A CA 1
ATOM 1002 C C . ILE A 1 132 ? -3.681 -1.259 2.261 1.00 97.81 132 ILE A C 1
ATOM 1004 O O . ILE A 1 132 ? -2.541 -1.574 1.898 1.00 97.81 132 ILE A O 1
ATOM 1008 N N . VAL A 1 133 ? -4.758 -1.482 1.499 1.00 97.00 133 VAL A N 1
ATOM 1009 C CA . VAL A 1 133 ? -4.672 -2.193 0.215 1.00 97.00 133 VAL A CA 1
ATOM 1010 C C . VAL A 1 133 ? -3.930 -1.367 -0.828 1.00 97.00 133 VAL A C 1
ATOM 1012 O O . VAL A 1 133 ? -3.042 -1.912 -1.488 1.00 97.00 133 VAL A O 1
ATOM 1015 N N . VAL A 1 134 ? -4.210 -0.063 -0.915 1.00 97.31 134 VAL A N 1
ATOM 1016 C CA . VAL A 1 134 ? -3.548 0.843 -1.864 1.00 97.31 134 VAL A CA 1
ATOM 1017 C C . VAL A 1 134 ? -2.094 1.085 -1.458 1.00 97.31 134 VAL A C 1
ATOM 1019 O O . VAL A 1 134 ? -1.196 1.011 -2.299 1.00 97.31 134 VAL A O 1
ATOM 1022 N N . TRP A 1 135 ? -1.820 1.296 -0.167 1.00 97.44 135 TRP A N 1
ATOM 1023 C CA . TRP A 1 135 ? -0.455 1.490 0.329 1.00 97.44 135 TRP A CA 1
ATOM 1024 C C . TRP A 1 135 ? 0.414 0.257 0.056 1.00 97.44 135 TRP A C 1
ATOM 1026 O O . TRP A 1 135 ? 1.526 0.371 -0.460 1.00 97.44 135 TRP A O 1
ATOM 1036 N N . SER A 1 136 ? -0.118 -0.939 0.323 1.00 96.00 136 SER A N 1
ATOM 1037 C CA . SER A 1 136 ? 0.600 -2.198 0.088 1.00 96.00 136 SER A CA 1
ATOM 1038 C C . SER A 1 136 ? 0.867 -2.438 -1.399 1.00 96.00 136 SER A C 1
ATOM 1040 O O . SER A 1 136 ? 1.924 -2.959 -1.753 1.00 96.00 136 SER A O 1
ATOM 1042 N N . ALA A 1 137 ? -0.065 -2.043 -2.275 1.00 94.38 137 ALA A N 1
ATOM 1043 C CA . ALA A 1 137 ? 0.106 -2.116 -3.724 1.00 94.38 137 ALA A CA 1
ATOM 1044 C C . ALA A 1 137 ? 1.249 -1.217 -4.215 1.00 94.38 137 ALA A C 1
ATOM 1046 O O . ALA A 1 137 ? 2.046 -1.636 -5.052 1.00 94.38 137 ALA A O 1
ATOM 1047 N N . LEU A 1 138 ? 1.358 -0.002 -3.669 1.00 94.12 138 LEU A N 1
ATOM 1048 C CA . LEU A 1 138 ? 2.393 0.964 -4.038 1.00 94.12 138 LEU A CA 1
ATOM 1049 C C . LEU A 1 138 ? 3.743 0.723 -3.362 1.00 94.12 138 LEU A C 1
ATOM 1051 O O . LEU A 1 138 ? 4.748 1.256 -3.832 1.00 94.12 138 LEU A O 1
ATOM 1055 N N . PHE A 1 139 ? 3.805 -0.085 -2.302 1.00 94.12 139 PHE A N 1
ATOM 1056 C CA . PHE A 1 139 ? 5.038 -0.326 -1.549 1.00 94.12 139 PHE A CA 1
ATOM 1057 C C . PHE A 1 139 ? 6.243 -0.744 -2.414 1.00 94.12 139 PHE A C 1
ATOM 1059 O O . PHE A 1 139 ? 7.311 -0.157 -2.227 1.00 94.12 139 PHE A O 1
ATOM 1066 N N . PRO A 1 140 ? 6.124 -1.665 -3.393 1.00 91.31 140 PRO A N 1
ATOM 1067 C CA . PRO A 1 140 ? 7.239 -2.005 -4.278 1.00 91.31 140 PRO A CA 1
ATOM 1068 C C . PRO A 1 140 ? 7.739 -0.833 -5.132 1.00 91.31 140 PRO A C 1
ATOM 1070 O O . PRO A 1 140 ? 8.922 -0.785 -5.456 1.00 91.31 140 PRO A O 1
ATOM 1073 N N . LEU A 1 141 ? 6.848 0.092 -5.507 1.00 89.31 141 LEU A N 1
ATOM 1074 C CA . LEU A 1 141 ? 7.177 1.243 -6.347 1.00 89.31 141 LEU A CA 1
ATOM 1075 C C . LEU A 1 141 ? 7.783 2.385 -5.526 1.00 89.31 141 LEU A C 1
ATOM 1077 O O . LEU A 1 141 ? 8.818 2.930 -5.895 1.00 89.31 141 LEU A O 1
ATOM 1081 N N . TYR A 1 142 ? 7.132 2.751 -4.421 1.00 87.19 142 TYR A N 1
ATOM 1082 C CA . TYR A 1 142 ? 7.547 3.871 -3.576 1.00 87.19 142 TYR A CA 1
ATOM 1083 C C . TYR A 1 142 ? 8.748 3.519 -2.692 1.00 87.19 142 TYR A C 1
ATOM 1085 O O . TYR A 1 142 ? 9.630 4.347 -2.476 1.00 87.19 142 TYR A O 1
ATOM 1093 N N . GLY A 1 143 ? 8.809 2.282 -2.188 1.00 74.81 143 GLY A N 1
ATOM 1094 C CA . GLY A 1 143 ? 9.849 1.836 -1.261 1.00 74.81 143 GLY A CA 1
ATOM 1095 C C . GLY A 1 143 ? 11.264 1.856 -1.847 1.00 74.81 143 GLY A C 1
ATOM 1096 O O . GLY A 1 143 ? 12.229 1.842 -1.085 1.00 74.81 143 GLY A O 1
ATOM 1097 N N . ASP A 1 144 ? 11.392 1.908 -3.175 1.00 75.06 144 ASP A N 1
ATOM 1098 C CA . ASP A 1 144 ? 12.652 2.096 -3.887 1.00 75.06 144 ASP A CA 1
ATOM 1099 C C . ASP A 1 144 ? 12.632 3.454 -4.603 1.00 75.06 144 ASP A C 1
ATOM 1101 O O . ASP A 1 144 ? 12.266 3.571 -5.774 1.00 75.06 144 ASP A O 1
ATOM 1105 N N . SER A 1 145 ? 13.049 4.503 -3.891 1.00 65.31 145 SER A N 1
ATOM 1106 C CA . SER A 1 145 ? 13.086 5.883 -4.395 1.00 65.31 145 SER A CA 1
ATOM 1107 C C . SER A 1 145 ? 14.015 6.092 -5.599 1.00 65.31 145 SER A C 1
ATOM 1109 O O . SER A 1 145 ? 14.035 7.180 -6.163 1.00 65.31 145 SER A O 1
ATOM 1111 N N . SER A 1 146 ? 14.767 5.069 -6.024 1.00 63.44 146 SER A N 1
ATOM 1112 C CA . SER A 1 146 ? 15.542 5.092 -7.270 1.00 63.44 146 SER A CA 1
ATOM 1113 C C . SER A 1 146 ? 14.711 4.757 -8.519 1.00 63.44 146 SER A C 1
ATOM 1115 O O . SER A 1 146 ? 15.171 4.968 -9.644 1.00 63.44 146 SER A O 1
ATOM 1117 N N . LYS A 1 147 ? 13.495 4.214 -8.352 1.00 69.88 147 LYS A N 1
ATOM 1118 C CA . LYS A 1 147 ? 12.669 3.674 -9.451 1.00 69.88 147 LYS A CA 1
ATOM 1119 C C . LYS A 1 147 ? 11.799 4.699 -10.138 1.00 69.88 147 LYS A C 1
ATOM 1121 O O . LYS A 1 147 ? 11.546 4.566 -11.332 1.00 69.88 147 LYS A O 1
ATOM 1126 N N . LEU A 1 148 ? 11.421 5.737 -9.416 1.00 69.06 148 LEU A N 1
ATOM 1127 C CA . LEU A 1 148 ? 10.908 6.974 -9.977 1.00 69.06 148 LEU A CA 1
ATOM 1128 C C . LEU A 1 148 ? 11.900 8.065 -9.616 1.00 69.06 148 LEU A C 1
ATOM 1130 O O . LEU A 1 148 ? 12.490 8.043 -8.539 1.00 69.06 148 LEU A O 1
ATOM 1134 N N . ALA A 1 149 ? 12.155 8.964 -10.554 1.00 65.44 149 ALA A N 1
ATOM 1135 C CA . ALA A 1 149 ? 13.053 10.066 -10.282 1.00 65.44 149 ALA A CA 1
ATOM 1136 C C . ALA A 1 149 ? 12.418 10.957 -9.198 1.00 65.44 149 ALA A C 1
ATOM 1138 O O . ALA A 1 149 ? 11.194 11.040 -9.082 1.00 65.44 149 ALA A O 1
ATOM 1139 N N . ALA A 1 150 ? 13.242 11.554 -8.335 1.00 68.81 150 ALA A N 1
ATOM 1140 C CA . ALA A 1 150 ? 12.743 12.293 -7.174 1.00 68.81 150 ALA A CA 1
ATOM 1141 C C . ALA A 1 150 ? 11.775 13.424 -7.575 1.00 68.81 150 ALA A C 1
ATOM 1143 O O . ALA A 1 150 ? 10.816 13.706 -6.862 1.00 68.81 150 ALA A O 1
ATOM 1144 N N . ASP A 1 151 ? 11.987 14.016 -8.748 1.00 72.50 151 ASP A N 1
ATOM 1145 C CA . ASP A 1 151 ? 11.120 15.004 -9.386 1.00 72.50 151 ASP A CA 1
ATOM 1146 C C . ASP A 1 151 ? 9.760 14.450 -9.834 1.00 72.50 151 ASP A C 1
ATOM 1148 O O . ASP A 1 151 ? 8.767 15.174 -9.788 1.00 72.50 151 ASP A O 1
ATOM 1152 N N . GLU A 1 152 ? 9.671 13.170 -10.202 1.00 81.19 152 GLU A N 1
ATOM 1153 C CA . GLU A 1 152 ? 8.395 12.514 -10.515 1.00 81.19 152 GLU A CA 1
ATOM 1154 C C . GLU A 1 152 ? 7.519 12.408 -9.257 1.00 81.19 152 GLU A C 1
ATOM 1156 O O . GLU A 1 152 ? 6.327 12.708 -9.318 1.00 81.19 152 GLU A O 1
ATOM 1161 N N . TRP A 1 153 ? 8.105 12.070 -8.101 1.00 85.06 153 TRP A N 1
ATOM 1162 C CA . TRP A 1 153 ? 7.380 12.023 -6.824 1.00 85.06 153 TRP A CA 1
ATOM 1163 C C . TRP A 1 153 ? 6.997 13.403 -6.285 1.00 85.06 153 TRP A C 1
ATOM 1165 O O . TRP A 1 153 ? 5.958 13.522 -5.640 1.00 85.06 153 TRP A O 1
ATOM 1175 N N . LEU A 1 154 ? 7.763 14.458 -6.591 1.00 83.62 154 LEU A N 1
ATOM 1176 C CA . LEU A 1 154 ? 7.403 15.835 -6.215 1.00 83.62 154 LEU A CA 1
ATOM 1177 C C . LEU A 1 154 ? 6.047 16.271 -6.793 1.00 83.62 154 LEU A C 1
ATOM 1179 O O . LEU A 1 154 ? 5.389 17.138 -6.221 1.00 83.62 154 LEU A O 1
ATOM 1183 N N . ARG A 1 155 ? 5.606 15.667 -7.904 1.00 88.62 155 ARG A N 1
ATOM 1184 C CA . ARG A 1 155 ? 4.288 15.929 -8.505 1.00 88.62 155 ARG A CA 1
ATOM 1185 C C . ARG A 1 155 ? 3.132 15.329 -7.705 1.00 88.62 155 ARG A C 1
ATOM 1187 O O . ARG A 1 155 ? 2.005 15.784 -7.874 1.00 88.62 155 ARG A O 1
ATOM 1194 N N . TYR A 1 156 ? 3.417 14.346 -6.853 1.00 92.12 156 TYR A N 1
ATOM 1195 C CA . TYR A 1 156 ? 2.444 13.596 -6.062 1.00 92.12 156 TYR A CA 1
ATOM 1196 C C . TYR A 1 156 ? 2.702 13.776 -4.564 1.00 92.12 156 TYR A C 1
ATOM 1198 O O . TYR A 1 156 ? 2.870 12.809 -3.818 1.00 92.12 156 TYR A O 1
ATOM 1206 N N . SER A 1 157 ? 2.802 15.033 -4.123 1.00 92.25 157 SER A N 1
ATOM 1207 C CA . SER A 1 157 ? 3.126 15.355 -2.731 1.00 92.25 157 SER A CA 1
ATOM 1208 C C . SER A 1 157 ? 2.108 14.779 -1.742 1.00 92.25 157 SER A C 1
ATOM 1210 O O . SER A 1 157 ? 2.495 14.368 -0.655 1.00 92.25 157 SER A O 1
ATOM 1212 N N . GLY A 1 158 ? 0.830 14.682 -2.129 1.00 94.81 158 GLY A N 1
ATOM 1213 C CA . GLY A 1 158 ? -0.203 14.057 -1.305 1.00 94.81 158 GLY A CA 1
ATOM 1214 C C . GLY A 1 158 ? 0.084 12.575 -1.081 1.00 94.81 158 GLY A C 1
ATOM 1215 O O . GLY A 1 158 ? 0.040 12.113 0.057 1.00 94.81 158 GLY A O 1
ATOM 1216 N N . ILE A 1 159 ? 0.449 11.838 -2.138 1.00 95.69 159 ILE A N 1
ATOM 1217 C CA . ILE A 1 159 ? 0.870 10.431 -2.013 1.00 95.69 159 ILE A CA 1
ATOM 1218 C C . ILE A 1 159 ? 2.107 10.316 -1.131 1.00 95.69 159 ILE A C 1
ATOM 1220 O O . ILE A 1 159 ? 2.143 9.442 -0.269 1.00 95.69 159 ILE A O 1
ATOM 1224 N N . VAL A 1 160 ? 3.115 11.167 -1.339 1.00 93.00 160 VAL A N 1
ATOM 1225 C CA . VAL A 1 160 ? 4.361 11.148 -0.557 1.00 93.00 160 VAL A CA 1
ATOM 1226 C C . VAL A 1 160 ? 4.056 11.304 0.934 1.00 93.00 160 VAL A C 1
ATOM 1228 O O . VAL A 1 160 ? 4.466 10.456 1.730 1.00 93.00 160 VAL A O 1
ATOM 1231 N N . ASP A 1 161 ? 3.293 12.329 1.306 1.00 94.06 161 ASP A N 1
ATOM 1232 C CA . ASP A 1 161 ? 2.961 12.625 2.701 1.00 94.06 161 ASP A CA 1
ATOM 1233 C C . ASP A 1 161 ? 2.106 11.514 3.324 1.00 94.06 161 ASP A C 1
ATOM 1235 O O . ASP A 1 161 ? 2.422 11.012 4.408 1.00 94.06 161 ASP A O 1
ATOM 1239 N N . TRP A 1 162 ? 1.066 11.061 2.618 1.00 96.56 162 TRP A N 1
ATOM 1240 C CA . TRP A 1 162 ? 0.196 9.966 3.054 1.00 96.56 162 TRP A CA 1
ATOM 1241 C C . TRP A 1 162 ? 0.972 8.655 3.236 1.00 96.56 162 TRP A C 1
ATOM 1243 O O . TRP A 1 162 ? 0.870 8.003 4.281 1.00 96.56 162 TRP A O 1
ATOM 1253 N N . PHE A 1 163 ? 1.807 8.285 2.263 1.00 95.56 163 PHE A N 1
ATOM 1254 C CA . PHE A 1 163 ? 2.572 7.042 2.294 1.00 95.56 163 PHE A CA 1
ATOM 1255 C C . PHE A 1 163 ? 3.589 7.048 3.437 1.00 95.56 163 PHE A C 1
ATOM 1257 O O . PHE A 1 163 ? 3.735 6.046 4.148 1.00 95.56 163 PHE A O 1
ATOM 1264 N N . GLN A 1 164 ? 4.291 8.167 3.640 1.00 94.06 164 GLN A N 1
ATOM 1265 C CA . GLN A 1 164 ? 5.234 8.326 4.746 1.00 94.06 164 GLN A CA 1
ATOM 1266 C C . GLN A 1 164 ? 4.516 8.294 6.091 1.00 94.06 164 GLN A C 1
ATOM 1268 O O . GLN A 1 164 ? 4.937 7.547 6.975 1.00 94.06 164 GLN A O 1
ATOM 1273 N N . ASN A 1 165 ? 3.407 9.024 6.234 1.00 95.25 165 ASN A N 1
ATOM 1274 C CA . ASN A 1 165 ? 2.585 9.008 7.439 1.00 95.25 165 ASN A CA 1
ATOM 1275 C C . ASN A 1 165 ? 2.192 7.572 7.822 1.00 95.25 165 ASN A C 1
ATOM 1277 O O . ASN A 1 165 ? 2.495 7.145 8.937 1.00 95.25 165 ASN A O 1
ATOM 1281 N N . LEU A 1 166 ? 1.631 6.786 6.896 1.00 96.62 166 LEU A N 1
ATOM 1282 C CA . LEU A 1 166 ? 1.302 5.376 7.150 1.00 96.62 166 LEU A CA 1
ATOM 1283 C C . LEU A 1 166 ? 2.542 4.550 7.514 1.00 96.62 166 LEU A C 1
ATOM 1285 O O . LEU A 1 166 ? 2.540 3.833 8.514 1.00 96.62 166 LEU A O 1
ATOM 1289 N N . SER A 1 167 ? 3.642 4.723 6.779 1.00 95.06 167 SER A N 1
ATOM 1290 C CA . SER A 1 167 ? 4.903 4.005 7.015 1.00 95.06 167 SER A CA 1
ATOM 1291 C C . SER A 1 167 ? 5.553 4.324 8.366 1.00 95.06 167 SER A C 1
ATOM 1293 O O . SER A 1 167 ? 6.398 3.561 8.836 1.00 95.06 167 SER A O 1
ATOM 1295 N N . THR A 1 168 ? 5.197 5.436 9.020 1.00 95.38 168 THR A N 1
ATOM 1296 C CA . THR A 1 168 ? 5.698 5.752 10.368 1.00 95.38 168 THR A CA 1
ATOM 1297 C C . THR A 1 168 ? 4.967 5.006 11.479 1.00 95.38 168 THR A C 1
ATOM 1299 O O . THR A 1 168 ? 5.537 4.852 12.568 1.00 95.38 168 THR A O 1
ATOM 1302 N N . GLN A 1 169 ? 3.758 4.508 11.215 1.00 96.81 169 GLN A N 1
ATOM 1303 C CA . GLN A 1 169 ? 2.928 3.830 12.204 1.00 96.81 169 GLN A CA 1
ATOM 1304 C C . GLN A 1 169 ? 3.490 2.447 12.553 1.00 96.81 169 GLN A C 1
ATOM 1306 O O . GLN A 1 169 ? 4.019 1.728 11.702 1.00 96.81 169 GLN A O 1
ATOM 1311 N N . ALA A 1 170 ? 3.350 2.047 13.820 1.00 97.19 170 ALA A N 1
ATOM 1312 C CA . ALA A 1 170 ? 3.926 0.802 14.332 1.00 97.19 170 ALA A CA 1
ATOM 1313 C C . ALA A 1 170 ? 3.438 -0.443 13.568 1.00 97.19 170 ALA A C 1
ATOM 1315 O O . ALA A 1 170 ? 4.236 -1.332 13.270 1.00 97.19 170 ALA A O 1
ATOM 1316 N N . ALA A 1 171 ? 2.153 -0.477 13.195 1.00 97.25 171 ALA A N 1
ATOM 1317 C CA . ALA A 1 171 ? 1.562 -1.589 12.457 1.00 97.25 171 ALA A CA 1
ATOM 1318 C C . ALA A 1 171 ? 2.212 -1.796 11.078 1.00 97.25 171 ALA A C 1
ATOM 1320 O O . ALA A 1 171 ? 2.545 -2.930 10.727 1.00 97.25 171 ALA A O 1
ATOM 1321 N N . PHE A 1 172 ? 2.454 -0.709 10.339 1.00 97.38 172 PHE A N 1
ATOM 1322 C CA . PHE A 1 172 ? 3.102 -0.737 9.027 1.00 97.38 172 PHE A CA 1
ATOM 1323 C C . PHE A 1 172 ? 4.591 -1.067 9.142 1.00 97.38 172 PHE A C 1
ATOM 1325 O O . PHE A 1 172 ? 5.070 -1.967 8.455 1.00 97.38 172 PHE A O 1
ATOM 1332 N N . LYS A 1 173 ? 5.320 -0.425 10.067 1.00 95.81 173 LYS A N 1
ATOM 1333 C CA . LYS A 1 173 ? 6.745 -0.720 10.316 1.00 95.81 173 LYS A CA 1
ATOM 1334 C C . LYS A 1 173 ? 6.984 -2.193 10.636 1.00 95.81 173 LYS A C 1
ATOM 1336 O O . LYS A 1 173 ? 7.857 -2.822 10.039 1.00 95.81 173 LYS A O 1
ATOM 1341 N N . SER A 1 174 ? 6.191 -2.742 11.555 1.00 95.94 174 SER A N 1
ATOM 1342 C CA . SER A 1 174 ? 6.276 -4.151 11.943 1.00 95.94 174 SER A CA 1
ATOM 1343 C C . SER A 1 174 ? 5.936 -5.078 10.772 1.00 95.94 174 SER A C 1
ATOM 1345 O O . SER A 1 174 ? 6.648 -6.054 10.525 1.00 95.94 174 SER A O 1
ATOM 1347 N N . ALA A 1 175 ? 4.903 -4.748 9.988 1.00 96.31 175 ALA A N 1
ATOM 1348 C CA . ALA A 1 175 ? 4.524 -5.535 8.819 1.00 96.31 175 ALA A CA 1
ATOM 1349 C C . ALA A 1 175 ? 5.620 -5.559 7.747 1.00 96.31 175 ALA A C 1
ATOM 1351 O O . ALA A 1 175 ? 5.946 -6.633 7.244 1.00 96.31 175 ALA A O 1
ATOM 1352 N N . ILE A 1 176 ? 6.248 -4.415 7.45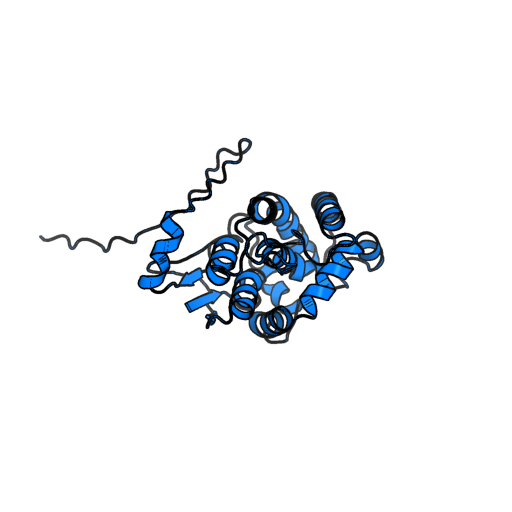0 1.00 94.81 176 ILE A N 1
ATOM 1353 C CA . ILE A 1 176 ? 7.386 -4.344 6.522 1.00 94.81 176 ILE A CA 1
ATOM 1354 C C . ILE A 1 176 ? 8.520 -5.235 7.020 1.00 94.81 176 ILE A C 1
ATOM 1356 O O . ILE A 1 176 ? 9.019 -6.062 6.258 1.00 94.81 176 ILE A O 1
ATOM 1360 N N . ALA A 1 177 ? 8.923 -5.100 8.286 1.00 94.25 177 ALA A N 1
ATOM 1361 C CA . ALA A 1 177 ? 10.006 -5.899 8.856 1.00 94.25 177 ALA A CA 1
ATOM 1362 C C . ALA A 1 177 ? 9.713 -7.403 8.758 1.00 94.25 177 ALA A C 1
ATOM 1364 O O . ALA A 1 177 ? 10.595 -8.176 8.387 1.00 94.25 177 ALA A O 1
ATOM 1365 N N . THR A 1 178 ? 8.462 -7.788 9.014 1.00 93.44 178 THR A N 1
ATOM 1366 C CA . THR A 1 178 ? 7.991 -9.174 8.977 1.00 93.44 178 THR A CA 1
ATOM 1367 C C . THR A 1 178 ? 7.978 -9.737 7.553 1.00 93.44 178 THR A C 1
ATOM 1369 O O . THR A 1 178 ? 8.623 -10.747 7.286 1.00 93.44 178 THR A O 1
ATOM 1372 N N . VAL A 1 179 ? 7.298 -9.071 6.615 1.00 91.94 179 VAL A N 1
ATOM 1373 C CA . VAL A 1 179 ? 7.108 -9.557 5.233 1.00 91.94 179 VAL A CA 1
ATOM 1374 C C . VAL A 1 179 ? 8.402 -9.502 4.423 1.00 91.94 179 VAL A C 1
ATOM 1376 O O . VAL A 1 179 ? 8.672 -10.377 3.601 1.00 91.94 179 VAL A O 1
ATOM 1379 N N . THR A 1 180 ? 9.225 -8.479 4.652 1.00 91.50 180 THR A N 1
ATOM 1380 C CA . THR A 1 180 ? 10.481 -8.287 3.910 1.00 91.50 180 THR A CA 1
ATOM 1381 C C . THR A 1 180 ? 11.692 -8.898 4.610 1.00 91.50 180 THR A C 1
ATOM 1383 O O . THR A 1 180 ? 12.793 -8.858 4.058 1.00 91.50 180 THR A O 1
ATOM 1386 N N . LYS A 1 181 ? 11.524 -9.444 5.825 1.00 90.88 181 LYS A N 1
ATOM 1387 C CA . LYS A 1 181 ? 12.613 -9.960 6.675 1.00 90.88 181 LYS A CA 1
ATOM 1388 C C . LYS A 1 181 ? 13.775 -8.968 6.810 1.00 90.88 181 LYS A C 1
ATOM 1390 O O . LYS A 1 181 ? 14.942 -9.333 6.683 1.00 90.88 181 LYS A O 1
ATOM 1395 N N . GLY A 1 182 ? 13.447 -7.688 6.977 1.00 86.69 182 GLY A N 1
ATOM 1396 C CA . GLY A 1 182 ? 14.419 -6.595 7.089 1.00 86.69 182 GLY A CA 1
ATOM 1397 C C . GLY A 1 182 ? 15.112 -6.175 5.784 1.00 86.69 182 GLY A C 1
ATOM 1398 O O . GLY A 1 182 ? 15.895 -5.231 5.805 1.00 86.69 182 GLY A O 1
ATOM 1399 N N . LYS A 1 183 ? 14.822 -6.809 4.640 1.00 87.62 183 LYS A N 1
ATOM 1400 C CA . LYS A 1 183 ? 15.397 -6.436 3.331 1.00 87.62 183 LYS A CA 1
ATOM 1401 C C . LYS A 1 183 ? 14.675 -5.256 2.664 1.00 87.62 183 LYS A C 1
ATOM 1403 O O . LYS A 1 183 ? 15.113 -4.780 1.613 1.00 87.62 183 LYS A O 1
ATOM 1408 N N . GLY A 1 184 ? 13.561 -4.802 3.240 1.00 86.75 184 GLY A N 1
ATOM 1409 C CA . GLY A 1 184 ? 12.739 -3.732 2.685 1.00 86.75 184 GLY A CA 1
ATOM 1410 C C . GLY A 1 184 ? 12.239 -4.061 1.277 1.00 86.75 184 GLY A C 1
ATOM 1411 O O . GLY A 1 184 ? 12.001 -5.221 0.936 1.00 86.75 184 GLY A O 1
ATOM 1412 N N . VAL A 1 185 ? 12.122 -3.036 0.436 1.00 86.44 185 VAL A N 1
ATOM 1413 C CA . VAL A 1 185 ? 11.594 -3.139 -0.935 1.00 86.44 185 VAL A CA 1
ATOM 1414 C C . VAL A 1 185 ? 12.334 -4.157 -1.816 1.00 86.44 185 VAL A C 1
ATOM 1416 O O . VAL A 1 185 ? 11.740 -4.770 -2.701 1.00 86.44 185 VAL A O 1
ATOM 1419 N N . SER A 1 186 ? 13.621 -4.411 -1.546 1.00 87.00 186 SER A N 1
ATOM 1420 C CA . SER A 1 186 ? 14.423 -5.358 -2.328 1.00 87.00 186 SER A CA 1
ATOM 1421 C C . SER A 1 186 ? 13.901 -6.799 -2.241 1.00 87.00 186 SER A C 1
ATOM 1423 O O . SER A 1 186 ? 14.096 -7.576 -3.178 1.00 87.00 186 SER A O 1
ATOM 1425 N N . ALA A 1 187 ? 13.168 -7.143 -1.171 1.00 87.25 187 ALA A N 1
ATOM 1426 C CA . ALA A 1 187 ? 12.487 -8.431 -1.038 1.00 87.25 187 ALA A CA 1
ATOM 1427 C C . ALA A 1 187 ? 11.409 -8.637 -2.114 1.00 87.25 187 ALA A C 1
ATOM 1429 O O . ALA A 1 187 ? 11.214 -9.758 -2.579 1.00 87.25 187 ALA A O 1
ATOM 1430 N N . CYS A 1 188 ? 10.749 -7.560 -2.549 1.00 84.94 188 CYS A N 1
ATOM 1431 C CA . CYS A 1 188 ? 9.674 -7.619 -3.535 1.00 84.94 188 CYS A CA 1
ATOM 1432 C C . CYS A 1 188 ? 10.190 -7.879 -4.954 1.00 84.94 188 CYS A C 1
ATOM 1434 O O . CYS A 1 188 ? 9.437 -8.351 -5.800 1.00 84.94 188 CYS A O 1
ATOM 1436 N N . LYS A 1 189 ? 11.478 -7.626 -5.231 1.00 84.81 189 LYS A N 1
ATOM 1437 C CA . LYS A 1 189 ? 12.054 -7.775 -6.575 1.00 84.81 189 LYS A CA 1
ATOM 1438 C C . LYS A 1 189 ? 11.935 -9.199 -7.118 1.00 84.81 189 LYS A C 1
ATOM 1440 O O . LYS A 1 189 ? 11.583 -9.378 -8.279 1.00 84.81 189 LYS A O 1
ATOM 1445 N N . VAL A 1 190 ? 12.233 -10.201 -6.287 1.00 78.50 190 VAL A N 1
ATOM 1446 C CA . VAL A 1 190 ? 12.149 -11.618 -6.683 1.00 78.50 190 VAL A CA 1
ATOM 1447 C C . VAL A 1 190 ? 10.710 -11.972 -7.047 1.00 78.50 190 VAL A C 1
ATOM 1449 O O . VAL A 1 190 ? 10.468 -12.562 -8.093 1.00 78.50 190 VAL A O 1
ATOM 1452 N N . GLN A 1 191 ? 9.755 -11.516 -6.240 1.00 76.56 191 GLN A N 1
ATOM 1453 C CA . GLN A 1 191 ? 8.334 -11.772 -6.458 1.00 76.56 191 GLN A CA 1
ATOM 1454 C C . GLN A 1 191 ? 7.795 -11.139 -7.730 1.00 76.56 191 GLN A C 1
ATOM 1456 O O . GLN A 1 191 ? 7.111 -11.788 -8.518 1.00 76.56 191 GLN A O 1
ATOM 1461 N N . VAL A 1 192 ? 8.167 -9.884 -7.955 1.00 78.75 192 VAL A N 1
ATOM 1462 C CA . VAL A 1 192 ? 7.818 -9.148 -9.164 1.00 78.75 192 VAL A CA 1
ATOM 1463 C C . VAL A 1 192 ? 8.379 -9.840 -10.416 1.00 78.75 192 VAL A C 1
ATOM 1465 O O . VAL A 1 192 ? 7.704 -9.872 -11.434 1.00 78.75 192 VAL A O 1
ATOM 1468 N N . LEU A 1 193 ? 9.578 -10.436 -10.354 1.00 77.25 193 LEU A N 1
ATOM 1469 C CA . LEU A 1 193 ? 10.204 -11.142 -11.485 1.00 77.25 193 LEU A CA 1
ATOM 1470 C C . LEU A 1 193 ? 9.647 -12.547 -11.745 1.00 77.25 193 LEU A C 1
ATOM 1472 O O . LEU A 1 193 ? 9.637 -12.991 -12.891 1.00 77.25 193 LEU A O 1
ATOM 1476 N N . CYS A 1 194 ? 9.213 -13.263 -10.709 1.00 63.56 194 CYS A N 1
ATOM 1477 C CA . CYS A 1 194 ? 8.772 -14.654 -10.825 1.00 63.56 194 CYS A CA 1
ATOM 1478 C C . CYS A 1 194 ? 7.388 -14.827 -11.484 1.00 63.56 194 CYS A C 1
ATOM 1480 O O . CYS A 1 194 ? 6.958 -15.967 -11.655 1.00 63.56 194 CYS A O 1
ATOM 1482 N N . LYS A 1 195 ? 6.683 -13.744 -11.852 1.00 61.88 195 LYS A N 1
ATOM 1483 C CA . LYS A 1 195 ? 5.266 -13.797 -12.265 1.00 61.88 195 LYS A CA 1
ATOM 1484 C C . LYS A 1 195 ? 4.993 -13.002 -13.558 1.00 61.88 195 LYS A C 1
ATOM 1486 O O . LYS A 1 195 ? 4.511 -11.877 -13.485 1.00 61.88 195 LYS A O 1
ATOM 1491 N N . PRO A 1 196 ? 5.284 -13.566 -14.749 1.00 46.50 196 PRO A N 1
ATOM 1492 C CA . PRO A 1 196 ? 4.993 -12.916 -16.032 1.00 46.50 196 PRO A CA 1
ATOM 1493 C C . PRO A 1 196 ? 3.512 -12.991 -16.457 1.00 46.50 196 PRO A C 1
ATOM 1495 O O . PRO A 1 196 ? 3.106 -12.236 -17.338 1.00 46.50 196 PRO A O 1
ATOM 1498 N N . ASP A 1 197 ? 2.696 -13.851 -15.834 1.00 44.75 197 ASP A N 1
ATOM 1499 C CA . ASP A 1 197 ? 1.278 -13.997 -16.183 1.00 44.75 197 ASP A CA 1
ATOM 1500 C C . ASP A 1 197 ? 0.376 -13.139 -15.280 1.00 44.75 197 ASP A C 1
ATOM 1502 O O . ASP A 1 197 ? 0.058 -13.492 -14.140 1.00 44.75 197 ASP A O 1
ATOM 1506 N N . TRP A 1 198 ? -0.086 -12.020 -15.843 1.00 44.84 198 TRP A N 1
ATOM 1507 C CA . TRP A 1 198 ? -0.951 -10.992 -15.243 1.00 44.84 198 TRP A CA 1
ATOM 1508 C C . TRP A 1 198 ? -2.164 -11.527 -14.472 1.00 44.84 198 TRP A C 1
ATOM 1510 O O . TRP A 1 198 ? -2.595 -10.929 -13.489 1.00 44.84 198 TRP A O 1
ATOM 1520 N N . PHE A 1 199 ? -2.712 -12.666 -14.902 1.00 42.31 199 PHE A N 1
ATOM 1521 C CA . PHE A 1 199 ? -3.923 -13.258 -14.329 1.00 42.31 199 PHE A CA 1
ATOM 1522 C C . PHE A 1 199 ? -3.688 -13.941 -12.968 1.00 42.31 199 PHE A C 1
ATOM 1524 O O . PHE A 1 199 ? -4.636 -14.153 -12.211 1.00 42.31 199 PHE A O 1
ATOM 1531 N N . PHE A 1 200 ? -2.439 -14.288 -12.631 1.00 42.34 200 PHE A N 1
ATOM 1532 C CA . PHE A 1 200 ? -2.127 -15.124 -11.463 1.00 42.34 200 PHE A CA 1
ATOM 1533 C C . PHE A 1 200 ? -1.607 -14.367 -10.239 1.00 42.34 200 PHE A C 1
ATOM 1535 O O . PHE A 1 200 ? -1.562 -14.953 -9.157 1.00 42.34 200 PHE A O 1
ATOM 1542 N N . LEU A 1 201 ? -1.310 -13.068 -10.360 1.00 45.06 201 LEU A N 1
ATOM 1543 C CA . LEU A 1 201 ? -0.886 -12.230 -9.227 1.00 45.06 201 LEU A CA 1
ATOM 1544 C C . LEU A 1 201 ? -1.948 -12.109 -8.122 1.00 45.06 201 LEU A C 1
ATOM 1546 O O . LEU A 1 201 ? -1.615 -11.813 -6.980 1.00 45.06 201 LEU A O 1
ATOM 1550 N N . PHE A 1 202 ? -3.214 -12.388 -8.434 1.00 47.31 202 PHE A N 1
ATOM 1551 C CA . PHE A 1 202 ? -4.316 -12.112 -7.520 1.00 47.31 202 PHE A CA 1
ATOM 1552 C C . PHE A 1 202 ? -4.753 -13.276 -6.614 1.00 47.31 202 PHE A C 1
ATOM 1554 O O . PHE A 1 202 ? -5.470 -13.010 -5.654 1.00 47.31 202 PHE A O 1
ATOM 1561 N N . HIS A 1 203 ? -4.385 -14.541 -6.886 1.00 49.75 203 HIS A N 1
ATOM 1562 C CA . HIS A 1 203 ? -5.165 -15.657 -6.307 1.00 49.75 203 HIS A CA 1
ATOM 1563 C C . HIS A 1 203 ? -4.419 -16.926 -5.860 1.00 49.75 203 HIS A C 1
ATOM 1565 O O . HIS A 1 203 ? -5.027 -17.723 -5.150 1.00 49.75 203 HIS A O 1
ATOM 1571 N N . LYS A 1 204 ? -3.158 -17.180 -6.251 1.00 46.44 204 LYS A N 1
ATOM 1572 C CA . LYS A 1 204 ? -2.528 -18.501 -6.000 1.00 46.44 204 LYS A CA 1
ATOM 1573 C C . LYS A 1 204 ? -1.428 -18.554 -4.950 1.00 46.44 204 LYS A C 1
ATOM 1575 O O . LYS A 1 204 ? -1.067 -19.656 -4.555 1.00 46.44 204 LYS A O 1
ATOM 1580 N N . ASP A 1 205 ? -0.939 -17.417 -4.467 1.00 51.41 205 ASP A N 1
ATOM 1581 C CA . ASP A 1 205 ? 0.194 -17.388 -3.524 1.00 51.41 205 ASP A CA 1
ATOM 1582 C C . ASP A 1 205 ? -0.127 -16.653 -2.224 1.00 51.41 205 ASP A C 1
ATOM 1584 O O . ASP A 1 205 ? 0.750 -16.378 -1.412 1.00 51.41 205 ASP A O 1
ATOM 1588 N N . PHE A 1 206 ? -1.405 -16.348 -2.021 1.00 58.62 206 PHE A N 1
ATOM 1589 C CA . PHE A 1 206 ? -1.911 -15.731 -0.814 1.00 58.62 206 PHE A CA 1
ATOM 1590 C C . PHE A 1 206 ? -3.132 -16.512 -0.351 1.00 58.62 206 PHE A C 1
ATOM 1592 O O . PHE A 1 206 ? -4.088 -16.701 -1.103 1.00 58.62 206 PHE A O 1
ATOM 1599 N N . CYS A 1 207 ? -3.095 -16.974 0.892 1.00 66.06 207 CYS A N 1
ATOM 1600 C CA . CYS A 1 207 ? -4.207 -17.707 1.465 1.00 66.06 207 CYS A CA 1
ATOM 1601 C C . CYS A 1 207 ? -4.235 -17.550 2.984 1.00 66.06 207 CYS A C 1
ATOM 1603 O O . CYS A 1 207 ? -3.237 -17.818 3.658 1.00 66.06 207 CYS A O 1
ATOM 1605 N N . ILE A 1 208 ? -5.381 -17.136 3.531 1.00 66.44 208 ILE A N 1
ATOM 1606 C CA . ILE A 1 208 ? -5.613 -17.113 4.980 1.00 66.44 208 ILE A CA 1
ATOM 1607 C C . ILE A 1 208 ? -6.569 -18.224 5.386 1.00 66.44 208 ILE A C 1
ATOM 1609 O O . ILE A 1 208 ? -7.695 -18.294 4.890 1.00 66.44 208 ILE A O 1
ATOM 1613 N N . PHE A 1 209 ? -6.140 -19.034 6.355 1.00 68.50 209 PHE A N 1
ATOM 1614 C CA . PHE A 1 209 ? -7.006 -19.972 7.059 1.00 68.50 209 PHE A CA 1
ATOM 1615 C C . PHE A 1 209 ? -7.733 -19.292 8.208 1.00 68.50 209 PHE A C 1
ATOM 1617 O O . PHE A 1 209 ? -7.125 -18.644 9.073 1.00 68.50 209 PHE A O 1
ATOM 1624 N N . THR A 1 210 ? -9.041 -19.512 8.226 1.00 53.75 210 THR A N 1
ATOM 1625 C CA . THR A 1 210 ? -9.947 -19.048 9.274 1.00 53.75 210 THR A CA 1
ATOM 1626 C C . THR A 1 210 ? -10.426 -20.249 10.084 1.00 53.75 210 THR A C 1
ATOM 1628 O O . THR A 1 210 ? -10.644 -21.330 9.538 1.00 53.75 210 THR A O 1
ATOM 1631 N N . ASP A 1 211 ? -10.550 -20.075 11.397 1.00 50.59 211 ASP A N 1
ATOM 1632 C CA . ASP A 1 211 ? -11.108 -21.103 12.277 1.00 50.59 211 ASP A CA 1
ATOM 1633 C C . ASP A 1 211 ? -12.624 -21.235 11.988 1.00 50.59 211 ASP A C 1
ATOM 1635 O O . ASP A 1 211 ? -13.279 -20.204 11.776 1.00 50.59 211 ASP A O 1
ATOM 1639 N N . PRO A 1 212 ? -13.234 -22.440 11.962 1.00 45.25 212 PRO A N 1
ATOM 1640 C CA . PRO A 1 212 ? -14.611 -22.630 11.493 1.00 45.25 212 PRO A CA 1
ATOM 1641 C C . PRO A 1 212 ? -15.669 -21.783 12.217 1.00 45.25 212 PRO A C 1
ATOM 1643 O O . PRO A 1 212 ? -16.710 -21.493 11.626 1.00 45.25 212 PRO A O 1
ATOM 1646 N N . GLY A 1 213 ? -15.403 -21.368 13.462 1.00 43.72 213 GLY A N 1
ATOM 1647 C CA . GLY A 1 213 ? -16.314 -20.581 14.299 1.00 43.72 213 GLY A CA 1
ATOM 1648 C C . GLY A 1 213 ? -16.412 -19.085 13.970 1.00 43.72 213 GLY A C 1
ATOM 1649 O O . GLY A 1 213 ? -17.368 -18.454 14.407 1.00 43.72 213 GLY A O 1
ATOM 1650 N N . GLN A 1 214 ? -15.482 -18.508 13.195 1.00 45.19 214 GLN A N 1
ATOM 1651 C CA . GLN A 1 214 ? -15.499 -17.071 12.848 1.00 45.19 214 GLN A CA 1
ATOM 1652 C C . GLN A 1 214 ? -15.993 -16.771 11.423 1.00 45.19 214 GLN A C 1
ATOM 1654 O O . GLN A 1 214 ? -16.214 -15.619 11.057 1.00 45.19 214 GLN A O 1
ATOM 1659 N N . PHE A 1 215 ? -16.234 -17.805 10.615 1.00 41.94 215 PHE A N 1
ATOM 1660 C CA . PHE A 1 215 ? -16.602 -17.653 9.204 1.00 41.94 215 PHE A CA 1
ATOM 1661 C C . PHE A 1 215 ? -18.060 -17.224 8.965 1.00 41.94 215 PHE A C 1
ATOM 1663 O O . PHE A 1 215 ? -18.410 -16.796 7.867 1.00 41.94 215 PHE A O 1
ATOM 1670 N N . SER A 1 216 ? -18.936 -17.355 9.964 1.00 41.34 216 SER A N 1
ATOM 1671 C CA . SER A 1 216 ? -20.381 -17.102 9.838 1.00 41.34 216 SER A CA 1
ATOM 1672 C C . SER A 1 216 ? -20.730 -15.650 9.483 1.00 41.34 216 SER A C 1
ATOM 1674 O O . SER A 1 216 ? -21.785 -15.413 8.895 1.00 41.34 216 SER A O 1
ATOM 1676 N N . GLN A 1 217 ? -19.831 -14.697 9.748 1.00 41.78 217 GLN A N 1
ATOM 1677 C CA . GLN A 1 217 ? -20.033 -13.271 9.461 1.00 41.78 217 GLN A CA 1
ATOM 1678 C C . GLN A 1 217 ? -19.842 -12.891 7.980 1.00 41.78 217 GLN A C 1
ATOM 1680 O O . GLN A 1 217 ? -20.379 -11.882 7.540 1.00 41.78 217 GLN A O 1
ATOM 1685 N N . LEU A 1 218 ? -19.157 -13.714 7.175 1.00 40.44 218 LEU A N 1
ATOM 1686 C CA . LEU A 1 218 ? -18.942 -13.439 5.744 1.00 40.44 218 LEU A CA 1
ATOM 1687 C C . LEU A 1 218 ? -20.166 -13.754 4.867 1.00 40.44 218 LEU A C 1
ATOM 1689 O O . LEU A 1 218 ? -20.245 -13.290 3.734 1.00 40.44 218 LEU A O 1
ATOM 1693 N N . SER A 1 219 ? -21.134 -14.527 5.373 1.00 34.56 219 SER A N 1
ATOM 1694 C CA . SER A 1 219 ? -22.299 -14.966 4.585 1.00 34.56 219 SER A CA 1
ATOM 1695 C C . SER A 1 219 ? -23.306 -13.855 4.253 1.00 34.56 219 SER A C 1
ATOM 1697 O O . SER A 1 219 ? -24.201 -14.083 3.444 1.00 34.56 219 SER A O 1
ATOM 1699 N N . GLN A 1 220 ? -23.162 -12.664 4.845 1.00 31.19 220 GLN A N 1
ATOM 1700 C CA . GLN A 1 220 ? -24.097 -11.546 4.663 1.00 31.19 220 GLN A CA 1
ATOM 1701 C C . GLN A 1 220 ? -23.569 -10.422 3.754 1.00 31.19 220 GLN A C 1
ATOM 1703 O O . GLN A 1 220 ? -24.360 -9.594 3.312 1.00 31.19 220 GLN A O 1
ATOM 1708 N N . HIS A 1 221 ? -22.279 -10.423 3.397 1.00 34.56 221 HIS A N 1
ATOM 1709 C CA . HIS A 1 221 ? -21.670 -9.399 2.537 1.00 34.56 221 HIS A CA 1
ATOM 1710 C C . HIS A 1 221 ? -20.977 -10.029 1.325 1.00 34.56 221 HIS A C 1
ATOM 1712 O O . HIS A 1 221 ? -19.756 -10.015 1.177 1.00 34.56 221 HIS A O 1
ATOM 1718 N N . SER A 1 222 ? -21.775 -10.611 0.432 1.00 29.41 222 SER A N 1
ATOM 1719 C CA . SER A 1 222 ? -21.336 -10.936 -0.922 1.00 29.41 222 SER A CA 1
ATOM 1720 C C . SER A 1 222 ? -21.262 -9.649 -1.747 1.00 29.41 222 SER A C 1
ATOM 1722 O O . SER A 1 222 ? -22.283 -9.172 -2.241 1.00 29.41 222 SER A O 1
ATOM 1724 N N . VAL A 1 223 ? -20.064 -9.084 -1.900 1.00 33.56 223 VAL A N 1
ATOM 1725 C CA . VAL A 1 223 ? -19.820 -8.013 -2.874 1.00 33.56 223 VAL A CA 1
ATOM 1726 C C . VAL A 1 223 ? -19.785 -8.654 -4.261 1.00 33.56 223 VAL A C 1
ATOM 1728 O O . VAL A 1 223 ? -18.855 -9.384 -4.609 1.00 33.56 223 VAL A O 1
ATOM 1731 N N . SER A 1 224 ? -20.844 -8.435 -5.038 1.00 28.41 224 SER A N 1
ATOM 1732 C CA . SER A 1 224 ? -20.874 -8.757 -6.462 1.00 28.41 224 SER A CA 1
ATOM 1733 C C . SER A 1 224 ? -20.170 -7.630 -7.211 1.00 28.41 224 SER A C 1
ATOM 1735 O O . SER A 1 224 ? -20.727 -6.552 -7.380 1.00 28.41 224 SER A O 1
ATOM 1737 N N . LEU A 1 225 ? -18.933 -7.875 -7.639 1.00 30.25 225 LEU A N 1
ATOM 1738 C CA . LEU A 1 225 ? -18.220 -6.988 -8.555 1.00 30.25 225 LEU A CA 1
ATOM 1739 C C . LEU A 1 225 ? -18.622 -7.377 -9.982 1.00 30.25 225 LEU A C 1
ATOM 1741 O O . LEU A 1 225 ? -18.163 -8.394 -10.509 1.00 30.25 225 LEU A O 1
ATOM 1745 N N . SER A 1 226 ? -19.529 -6.611 -10.593 1.00 25.45 226 SER A N 1
ATOM 1746 C CA . SER A 1 226 ? -19.881 -6.760 -12.008 1.00 25.45 226 SER A CA 1
ATOM 1747 C C . SER A 1 226 ? -19.255 -5.630 -12.826 1.00 25.45 226 SER A C 1
ATOM 1749 O O . SER A 1 226 ? -19.779 -4.519 -12.865 1.00 25.45 226 SER A O 1
ATOM 1751 N N . CYS A 1 227 ? -18.157 -5.916 -13.524 1.00 26.27 227 CYS A N 1
ATOM 1752 C CA . CYS A 1 227 ? -17.635 -5.024 -14.556 1.00 26.27 227 CYS A CA 1
ATOM 1753 C C . CYS A 1 227 ? -18.468 -5.209 -15.837 1.00 26.27 227 CYS A C 1
ATOM 1755 O O . CYS A 1 227 ? -18.475 -6.291 -16.418 1.00 26.27 227 CYS A O 1
ATOM 1757 N N . GLN A 1 228 ? -19.183 -4.176 -16.296 1.00 28.70 228 GLN A N 1
ATOM 1758 C CA . GLN A 1 228 ? -20.029 -4.268 -17.501 1.00 28.70 228 GLN A CA 1
ATOM 1759 C C . GLN A 1 228 ? -19.239 -4.325 -18.824 1.00 28.70 228 GLN A C 1
ATOM 1761 O O . GLN A 1 228 ? -19.816 -4.655 -19.856 1.00 28.70 228 GLN A O 1
ATOM 1766 N N . SER A 1 229 ? -17.929 -4.057 -18.809 1.00 29.02 229 SER A N 1
ATOM 1767 C CA . SER A 1 229 ? -17.107 -3.999 -20.032 1.00 29.02 229 SER A CA 1
ATOM 1768 C C . SER A 1 229 ? -16.329 -5.284 -20.327 1.00 29.02 229 SER A C 1
ATOM 1770 O O . SER A 1 229 ? -15.881 -5.492 -21.452 1.00 29.02 229 SER A O 1
ATOM 1772 N N . CYS A 1 230 ? -16.206 -6.172 -19.343 1.00 26.31 230 CYS A N 1
ATOM 1773 C CA . CYS A 1 230 ? -15.595 -7.486 -19.486 1.00 26.31 230 CYS A CA 1
ATOM 1774 C C . CYS A 1 230 ? -16.585 -8.481 -18.889 1.00 26.31 230 CYS A C 1
ATOM 1776 O O . CYS A 1 230 ? -16.861 -8.391 -17.700 1.00 26.31 230 CYS A O 1
ATOM 1778 N N . HIS A 1 231 ? -17.123 -9.424 -19.666 1.00 24.31 231 HIS A N 1
ATOM 1779 C CA . HIS A 1 231 ? -17.954 -10.528 -19.158 1.00 24.31 231 HIS A CA 1
ATOM 1780 C C . HIS A 1 231 ? -17.143 -11.496 -18.262 1.00 24.31 231 HIS A C 1
ATOM 1782 O O . HIS A 1 231 ? -17.043 -12.689 -18.530 1.00 24.31 231 HIS A O 1
ATOM 1788 N N . VAL A 1 232 ? -16.537 -10.980 -17.196 1.00 24.67 232 VAL A N 1
ATOM 1789 C CA . VAL A 1 232 ? -15.838 -11.706 -16.146 1.00 24.67 232 VAL A CA 1
ATOM 1790 C C . VAL A 1 232 ? -16.585 -11.378 -14.864 1.00 24.67 232 VAL A C 1
ATOM 1792 O O . VAL A 1 232 ? -16.355 -10.359 -14.219 1.00 24.67 232 VAL A O 1
ATOM 1795 N N . VAL A 1 233 ? -17.535 -12.242 -14.520 1.00 23.44 233 VAL A N 1
ATOM 1796 C CA . VAL A 1 233 ? -18.113 -12.258 -13.179 1.00 23.44 233 VAL A CA 1
ATOM 1797 C C . VAL A 1 233 ? -16.995 -12.718 -12.250 1.00 23.44 233 VAL A C 1
ATOM 1799 O O . VAL A 1 233 ? -16.533 -13.856 -12.365 1.00 23.44 233 VAL A O 1
ATOM 1802 N N . LEU A 1 234 ? -16.539 -11.849 -11.345 1.00 29.02 234 LEU A N 1
ATOM 1803 C CA . LEU A 1 234 ? -15.670 -12.256 -10.246 1.00 29.02 234 LEU A CA 1
ATOM 1804 C C . LEU A 1 234 ? -16.519 -13.087 -9.275 1.00 29.02 234 LEU A C 1
ATOM 1806 O O . LEU A 1 234 ? -17.068 -12.590 -8.295 1.00 29.02 234 LEU A O 1
ATOM 1810 N N . VAL A 1 235 ? -16.693 -14.368 -9.593 1.00 25.48 235 VAL A N 1
ATOM 1811 C CA . VAL A 1 235 ? -17.304 -15.324 -8.677 1.00 25.48 235 VAL A CA 1
ATOM 1812 C C . VAL A 1 235 ? -16.293 -15.557 -7.563 1.00 25.48 235 VAL A C 1
ATOM 1814 O O . VAL A 1 235 ? -15.233 -16.141 -7.791 1.00 25.48 235 VAL A O 1
ATOM 1817 N N . ILE A 1 236 ? -16.627 -15.114 -6.350 1.00 32.53 236 ILE A N 1
ATOM 1818 C CA . ILE A 1 236 ? -15.999 -15.594 -5.118 1.00 32.53 236 ILE A CA 1
ATOM 1819 C C . ILE A 1 236 ? -16.278 -17.102 -5.063 1.00 32.53 236 ILE A C 1
ATOM 1821 O O . ILE A 1 236 ? -17.324 -17.546 -4.591 1.00 32.53 236 ILE A O 1
ATOM 1825 N N . LEU A 1 237 ? -15.384 -17.905 -5.642 1.00 25.75 237 LEU A N 1
ATOM 1826 C CA . LEU A 1 237 ? -15.499 -19.357 -5.634 1.00 25.75 237 LEU A CA 1
ATOM 1827 C C . LEU A 1 237 ? -15.181 -19.856 -4.225 1.00 25.75 237 LEU A C 1
ATOM 1829 O O . LEU A 1 237 ? -14.034 -20.133 -3.884 1.00 25.75 237 LEU A O 1
ATOM 1833 N N . PHE A 1 238 ? -16.222 -20.019 -3.411 1.00 30.58 238 PHE A N 1
ATOM 1834 C CA . PHE A 1 238 ? -16.178 -20.921 -2.268 1.00 30.58 238 PHE A CA 1
ATOM 1835 C C . PHE A 1 238 ? -16.135 -22.357 -2.803 1.00 30.58 238 PHE A C 1
ATOM 1837 O O . PHE A 1 238 ? -17.168 -22.992 -2.999 1.00 30.58 238 PHE A O 1
ATOM 1844 N N . HIS A 1 239 ? -14.940 -22.883 -3.075 1.00 27.80 239 HIS A N 1
ATOM 1845 C CA . HIS A 1 239 ? -14.788 -24.322 -3.272 1.00 27.80 239 HIS A CA 1
ATOM 1846 C C . HIS A 1 239 ? -14.884 -25.009 -1.906 1.00 27.80 239 HIS A C 1
ATOM 1848 O O . HIS A 1 239 ? -13.930 -25.051 -1.133 1.00 27.80 239 HIS A O 1
ATOM 1854 N N . SER A 1 240 ? -16.061 -25.552 -1.597 1.00 27.48 240 SER A N 1
ATOM 1855 C CA . SER A 1 240 ? -16.148 -26.662 -0.654 1.00 27.48 240 SER A CA 1
ATOM 1856 C C . SER A 1 240 ? -15.529 -27.871 -1.354 1.00 27.48 240 SER A C 1
ATOM 1858 O O . SER A 1 240 ? -16.114 -28.407 -2.292 1.00 27.48 240 SER A O 1
ATOM 1860 N N . CYS A 1 241 ? -14.319 -28.269 -0.955 1.00 27.25 241 CYS A N 1
ATOM 1861 C CA . CYS A 1 241 ? -13.790 -29.574 -1.335 1.00 27.25 241 CYS A CA 1
ATOM 1862 C C . CYS A 1 241 ? -14.702 -30.640 -0.716 1.00 27.25 241 CYS A C 1
ATOM 1864 O O . CYS A 1 241 ? -14.587 -30.930 0.473 1.00 27.25 241 CYS A O 1
ATOM 1866 N N . GLN A 1 242 ? -15.631 -31.185 -1.502 1.00 29.09 242 GLN A N 1
ATOM 1867 C CA . GLN A 1 242 ? -16.267 -32.452 -1.166 1.00 29.09 242 GLN A CA 1
ATOM 1868 C C . GLN A 1 242 ? -15.189 -33.537 -1.222 1.00 29.09 242 GLN A C 1
ATOM 1870 O O . GLN A 1 242 ? -14.468 -33.656 -2.214 1.00 29.09 242 GLN A O 1
ATOM 1875 N N . GLU A 1 243 ? -15.046 -34.284 -0.129 1.00 28.88 243 GLU A N 1
ATOM 1876 C CA . GLU A 1 243 ? -14.206 -35.478 -0.086 1.00 28.88 243 GLU A CA 1
ATOM 1877 C C . GLU A 1 243 ? -14.640 -36.474 -1.177 1.00 28.88 243 GLU A C 1
ATOM 1879 O O . GLU A 1 243 ? -15.832 -36.553 -1.500 1.00 28.88 243 GLU A O 1
ATOM 1884 N N . PRO A 1 244 ? -13.708 -37.249 -1.761 1.00 28.14 244 PRO A N 1
ATOM 1885 C CA . PRO A 1 244 ? -14.068 -38.292 -2.706 1.00 28.14 244 PRO A CA 1
ATOM 1886 C C . PRO A 1 244 ? -14.925 -39.351 -2.004 1.00 28.14 244 PRO A C 1
ATOM 1888 O O . PRO A 1 244 ? -14.486 -40.015 -1.066 1.00 28.14 244 PRO A O 1
ATOM 1891 N N . ILE A 1 245 ? -16.157 -39.509 -2.488 1.00 32.44 245 ILE A N 1
ATOM 1892 C CA . ILE A 1 245 ? -17.057 -40.602 -2.115 1.00 32.44 245 ILE A CA 1
ATOM 1893 C C . ILE A 1 245 ? -16.332 -41.925 -2.422 1.00 32.44 245 ILE A C 1
ATOM 1895 O O . ILE A 1 245 ? -15.904 -42.115 -3.565 1.00 32.44 245 ILE A O 1
ATOM 1899 N N . PRO A 1 246 ? -16.181 -42.852 -1.458 1.00 31.38 246 PRO A N 1
ATOM 1900 C CA . PRO A 1 246 ? -15.630 -44.165 -1.752 1.00 31.38 246 PRO A CA 1
ATOM 1901 C C . PRO A 1 246 ? -16.605 -44.914 -2.665 1.00 31.38 246 PRO A C 1
ATOM 1903 O O . PRO A 1 246 ? -17.752 -45.174 -2.300 1.00 31.38 246 PRO A O 1
ATOM 1906 N N . LEU A 1 247 ? -16.145 -45.248 -3.872 1.00 32.19 247 LEU A N 1
ATOM 1907 C CA . LEU A 1 247 ? -16.832 -46.184 -4.754 1.00 32.19 247 LEU A CA 1
ATOM 1908 C C . LEU A 1 247 ? -16.773 -47.568 -4.099 1.00 32.19 247 LEU A C 1
ATOM 1910 O O . LEU A 1 247 ? -15.738 -48.229 -4.121 1.00 32.19 247 LEU A O 1
ATOM 1914 N N . PHE A 1 248 ? -17.882 -47.977 -3.485 1.00 38.66 248 PHE A N 1
ATOM 1915 C CA . PHE A 1 248 ? -18.120 -49.373 -3.145 1.00 38.66 248 PHE A CA 1
ATOM 1916 C C . PHE A 1 248 ? -18.263 -50.179 -4.442 1.00 38.66 248 PHE A C 1
ATOM 1918 O O . PHE A 1 248 ? -19.094 -49.851 -5.291 1.00 38.66 248 PHE A O 1
ATOM 1925 N N . SER A 1 249 ? -17.452 -51.228 -4.567 1.00 43.59 249 SER A N 1
ATOM 1926 C CA . SER A 1 249 ? -17.666 -52.376 -5.450 1.00 43.59 249 SER A CA 1
ATOM 1927 C C . SER A 1 249 ? -17.971 -53.597 -4.600 1.00 43.59 249 SER A C 1
ATOM 1929 O O . SER A 1 249 ? -17.185 -53.800 -3.644 1.00 43.59 249 SER A O 1
#